Protein AF-A0A4C1W9Q9-F1 (afdb_monomer)

Solvent-accessible surface area (backbone atoms only — not comparable to full-atom values): 17947 Å² total; per-residue (Å²): 137,88,85,83,79,84,80,84,80,82,73,93,53,106,57,90,82,88,82,90,76,88,86,82,88,80,91,72,97,48,93,48,70,65,51,49,50,53,54,51,53,52,50,31,55,76,71,69,49,58,69,91,80,59,84,85,84,86,78,86,58,64,85,76,62,70,75,68,80,87,69,74,69,86,49,66,63,63,47,52,51,55,53,49,50,50,56,48,66,59,28,38,64,45,44,32,51,49,42,49,49,47,57,54,49,51,57,52,49,56,49,51,57,52,63,70,38,93,86,56,48,71,70,62,48,46,51,51,51,51,50,52,51,52,47,42,57,50,36,70,75,48,39,64,60,53,26,49,53,54,31,42,58,51,19,64,74,71,73,33,66,83,54,73,80,82,77,85,81,80,78,80,81,78,92,54,91,88,57,77,82,85,75,74,85,84,70,52,63,68,56,48,44,45,56,72,45,51,49,48,53,46,50,51,51,44,51,52,50,50,63,74,42,45,62,57,52,51,50,42,69,61,52,32,63,72,47,39,41,67,56,50,65,69,54,52,67,72,59,46,43,47,49,27,44,53,41,20,61,72,46,39,56,95,94,48,60,83,48,59,21,72,56,51,36,54,52,50,59,51,47,54,75,71,54,57,89,85,54,61,42,46,71,45,50,55,56,52,60,74,72,110

Organism: Eumeta variegata (NCBI:txid151549)

Nearest PDB structures (foldseek):
  5uak-assembly1_A  TM=2.368E-01  e=9.144E+00  Homo sapiens

Sequence (292 aa):
MDFNASSSFENENEGVSIAEHFLDFLDVKSTTGKNQTDVLLQELDELGLQIKDCRGQGYDNGSNMKVELVEVTEDPKANNEAQSVKNEISSYEFLLALCIWYDVLFAVNSVSKNLQAQKMHLGVASQLLQGLVQFFQKFKDEGFVAATLTARELGETLGVEPKFKEARQRKKRRMFEYEGEDEPMQESAEQTFKVEYFYVIADTAAQSLKRRFEQIASYDTMFGFLYHVKELKEIKEDKLFQKCTDLESFLSFEEEKDVCGRELFSELKVLREILPAEVVTAAGILRFMNRI

Foldseek 3Di:
DDDDDDPDPDPPDPDDDDDDDDDDDFDQPDPPPVSVVVSVVVVCVVVVHDVVPDDDDDDPCVVVPPPPPPDDDPPPVVVVVVVVVVPVCLALLVLLLVLLVCLLCVLVVVLVVQCPDPPDDLLVNVVSLVVSLVVLVVCLVCVSVVSLVVSCVVCVVVVRDNDDDDDDDDFDDDPDPPDDGPDPDDDDSSNVCSPVPVCVVSVVSSVVSCVVCVVSVVCCQQCVCLWQLVCLLVPDLVVLLVSLVVNQVVQDDDPDTPDDSVVVSVVSVVLSVPDDPPQRGSVSSVVVVVVD

InterPro domains:
  IPR025398 ZMYM1-like, RNase-like domain [PF14291] (14-68)

pLDDT: mean 81.82, std 14.16, range [30.42, 95.75]

Mean predicted aligned error: 16.36 Å

Secondary structure (DSSP, 8-state):
-------------SS---------PPP-S--SHHHHHHHHHHHHHHTT--GGG-------GGGG-----SS--S-HHHHHHHHHHHHHHTSHHHHHHHHHHHHHHHHHHHHHHHHT-TT--HHHHHHHHHHHHHHHHHIIIIIHHHHHHHHHHHHHHHT----PPPPPP-PPPPSSTTSPP-------HHHHHIIIIIIHHHHHHHHHHHHHHHHHHHHHHHHHHHH-HHHHHHS-HHHHHHHHHHHHHHTEETTEES--HHHHHHHHHHHHHHS-TT--SHHHHHHHHTT-

Structure (mmCIF, N/CA/C/O backbone):
data_AF-A0A4C1W9Q9-F1
#
_entry.id   AF-A0A4C1W9Q9-F1
#
loop_
_atom_site.group_PDB
_atom_site.id
_atom_site.type_symbol
_atom_site.label_atom_id
_atom_site.label_alt_id
_atom_site.label_comp_id
_atom_site.label_asym_id
_atom_site.label_entity_id
_atom_site.label_seq_id
_atom_site.pdbx_PDB_ins_code
_atom_site.Cartn_x
_atom_site.Cartn_y
_atom_site.Cartn_z
_atom_site.occupancy
_atom_site.B_iso_or_equiv
_atom_site.auth_seq_id
_atom_site.auth_comp_id
_atom_site.auth_asym_id
_atom_site.auth_atom_id
_atom_site.pdbx_PDB_model_num
ATOM 1 N N . MET A 1 1 ? -22.331 -23.354 -33.529 1.00 36.41 1 MET A N 1
ATOM 2 C CA . MET A 1 1 ? -21.938 -23.358 -32.108 1.00 36.41 1 MET A CA 1
ATOM 3 C C . MET A 1 1 ? -22.358 -22.015 -31.572 1.00 36.41 1 MET A C 1
ATOM 5 O O . MET A 1 1 ? -21.730 -21.016 -31.894 1.00 36.41 1 MET A O 1
ATOM 9 N N . ASP A 1 2 ? -23.497 -22.011 -30.894 1.00 30.42 2 ASP A N 1
ATOM 10 C CA . ASP A 1 2 ? -24.116 -20.823 -30.328 1.00 30.42 2 ASP A CA 1
ATOM 11 C C . ASP A 1 2 ? -23.300 -20.330 -29.132 1.00 30.42 2 ASP A C 1
ATOM 13 O O . ASP A 1 2 ? -22.997 -21.106 -28.227 1.00 30.42 2 ASP A O 1
ATOM 17 N N . PHE A 1 3 ? -22.977 -19.040 -29.114 1.00 30.78 3 PHE A N 1
ATOM 18 C CA . PHE A 1 3 ? -22.596 -18.332 -27.896 1.00 30.78 3 PHE A CA 1
ATOM 19 C C . PHE A 1 3 ? -23.647 -17.257 -27.638 1.00 30.78 3 PHE A C 1
ATOM 21 O O . PHE A 1 3 ? -23.479 -16.085 -27.955 1.00 30.78 3 PHE A O 1
ATOM 28 N N . ASN A 1 4 ? -24.773 -17.707 -27.088 1.00 33.66 4 ASN A N 1
ATOM 29 C CA . ASN A 1 4 ? -25.748 -16.846 -26.441 1.00 33.66 4 ASN A CA 1
ATOM 30 C C . ASN A 1 4 ? -25.273 -16.620 -25.001 1.00 33.66 4 ASN A C 1
ATOM 32 O O . ASN A 1 4 ? -25.281 -17.545 -24.190 1.00 33.66 4 ASN A O 1
ATOM 36 N N . ALA A 1 5 ? -24.861 -15.396 -24.685 1.00 34.44 5 ALA A N 1
ATOM 37 C CA . ALA A 1 5 ? -24.706 -14.922 -23.315 1.00 34.44 5 ALA A CA 1
ATOM 38 C C . ALA A 1 5 ? -25.540 -13.648 -23.156 1.00 34.44 5 ALA A C 1
ATOM 40 O O . ALA A 1 5 ? -25.030 -12.537 -23.065 1.00 34.44 5 ALA A O 1
ATOM 41 N N . SER A 1 6 ? -26.857 -13.825 -23.162 1.00 40.44 6 SER A N 1
ATOM 42 C CA . SER A 1 6 ? -27.811 -12.828 -22.693 1.00 40.44 6 SER A CA 1
ATOM 43 C C . SER A 1 6 ? -27.754 -12.776 -21.164 1.00 40.44 6 SER A C 1
ATOM 45 O O . SER A 1 6 ? -28.310 -13.649 -20.497 1.00 40.44 6 SER A O 1
ATOM 47 N N . SER A 1 7 ? -27.085 -11.769 -20.596 1.00 34.81 7 SER A N 1
ATOM 48 C CA . SER A 1 7 ? -27.324 -11.356 -19.209 1.00 34.81 7 SER A CA 1
ATOM 49 C C . SER A 1 7 ? -28.270 -10.159 -19.217 1.00 34.81 7 SER A C 1
ATOM 51 O O . SER A 1 7 ? -27.851 -9.007 -19.317 1.00 34.81 7 SER A O 1
ATOM 53 N N . SER A 1 8 ? -29.563 -10.451 -19.157 1.00 40.12 8 SER A N 1
ATOM 54 C CA . SER A 1 8 ? -30.634 -9.482 -18.958 1.00 40.12 8 SER A CA 1
ATOM 55 C C . SER A 1 8 ? -30.570 -8.916 -17.536 1.00 40.12 8 SER A C 1
ATOM 57 O O . SER A 1 8 ? -30.939 -9.590 -16.575 1.00 40.12 8 SER A O 1
ATOM 59 N N . PHE A 1 9 ? -30.109 -7.672 -17.406 1.00 36.28 9 PHE A N 1
ATOM 60 C CA . PHE A 1 9 ? -30.501 -6.794 -16.306 1.00 36.28 9 PHE A CA 1
ATOM 61 C C . PHE A 1 9 ? -31.636 -5.910 -16.820 1.00 36.28 9 PHE A C 1
ATOM 63 O O . PHE A 1 9 ? -31.407 -4.835 -17.370 1.00 36.28 9 PHE A O 1
ATOM 70 N N . GLU A 1 10 ? -32.868 -6.390 -16.678 1.00 41.84 10 GLU A N 1
ATOM 71 C CA . GLU A 1 10 ? -34.052 -5.552 -16.846 1.00 41.84 10 GLU A CA 1
ATOM 72 C C . GLU A 1 10 ? -34.236 -4.742 -15.560 1.00 41.84 10 GLU A C 1
ATOM 74 O O . GLU A 1 10 ? -34.726 -5.234 -14.546 1.00 41.84 10 GLU A O 1
ATOM 79 N N . ASN A 1 11 ? -33.783 -3.490 -15.594 1.00 39.84 11 ASN A N 1
ATOM 80 C CA . ASN A 1 11 ? -34.349 -2.451 -14.748 1.00 39.84 11 ASN A CA 1
ATOM 81 C C . ASN A 1 11 ? -35.557 -1.898 -15.505 1.00 39.84 11 ASN A C 1
ATOM 83 O O . ASN A 1 11 ? -35.395 -1.097 -16.425 1.00 39.84 11 ASN A O 1
ATOM 87 N N . GLU A 1 12 ? -36.758 -2.328 -15.123 1.00 50.88 12 GLU A N 1
ATOM 88 C CA . GLU A 1 12 ? -37.993 -1.642 -15.497 1.00 50.88 12 GLU A CA 1
ATOM 89 C C . GLU A 1 12 ? -38.022 -0.272 -14.808 1.00 50.88 12 GLU A C 1
ATOM 91 O O . GLU A 1 12 ? -38.499 -0.093 -13.690 1.00 50.88 12 GLU A O 1
ATOM 96 N N . ASN A 1 13 ? -37.453 0.707 -15.496 1.00 46.84 13 ASN A N 1
ATOM 97 C CA . ASN A 1 13 ? -37.760 2.117 -15.345 1.00 46.84 13 ASN A CA 1
ATOM 98 C C . ASN A 1 13 ? -38.195 2.565 -16.746 1.00 46.84 13 ASN A C 1
ATOM 100 O O . ASN A 1 13 ? -37.517 2.223 -17.714 1.00 46.84 13 ASN A O 1
ATOM 104 N N . GLU A 1 14 ? -39.286 3.323 -16.883 1.00 62.12 14 GLU A N 1
ATOM 105 C CA . GLU A 1 14 ? -39.623 4.063 -18.116 1.00 62.12 14 GLU A CA 1
ATOM 106 C C . GLU A 1 14 ? -38.569 5.162 -18.359 1.00 62.12 14 GLU A C 1
ATOM 108 O O . GLU A 1 14 ? -38.804 6.362 -18.235 1.00 62.12 14 GLU A O 1
ATOM 113 N N . GLY A 1 15 ? -37.343 4.733 -18.620 1.00 56.69 15 GLY A N 1
ATOM 114 C CA . GLY A 1 15 ? -36.135 5.526 -18.612 1.00 56.69 15 GLY A CA 1
ATOM 115 C C . GLY A 1 15 ? -35.258 5.075 -19.762 1.00 56.69 15 GLY A C 1
ATOM 116 O O . GLY A 1 15 ? -35.136 3.888 -20.050 1.00 56.69 15 GLY A O 1
ATOM 117 N N . VAL A 1 16 ? -34.691 6.057 -20.452 1.00 70.69 16 VAL A N 1
ATOM 118 C CA . VAL A 1 16 ? -33.815 5.875 -21.608 1.00 70.69 16 VAL A CA 1
ATOM 119 C C . VAL A 1 16 ? -32.785 4.775 -21.330 1.00 70.69 16 VAL A C 1
ATOM 121 O O . VAL A 1 16 ? -31.975 4.896 -20.411 1.00 70.69 16 VAL A O 1
ATOM 124 N N . SER A 1 17 ? -32.819 3.712 -22.134 1.00 78.38 17 SER A N 1
ATOM 125 C CA . SER A 1 17 ? -31.795 2.670 -22.126 1.00 78.38 17 SER A CA 1
ATOM 126 C C . SER A 1 17 ? -30.642 3.104 -23.025 1.00 78.38 17 SER A C 1
ATOM 128 O O . SER A 1 17 ? -30.855 3.444 -24.190 1.00 78.38 17 SER A O 1
ATOM 130 N N . ILE A 1 18 ? -29.429 3.142 -22.472 1.00 82.81 18 ILE A N 1
ATOM 131 C CA . ILE A 1 18 ? -28.204 3.420 -23.225 1.00 82.81 18 ILE A CA 1
ATOM 132 C C . ILE A 1 18 ? -27.573 2.075 -23.574 1.00 82.81 18 ILE A C 1
ATOM 134 O O . ILE A 1 18 ? -27.272 1.285 -22.681 1.00 82.81 18 ILE A O 1
ATOM 138 N N . ALA A 1 19 ? -27.362 1.837 -24.865 1.00 81.94 19 ALA A N 1
ATOM 139 C CA . ALA A 1 19 ? -26.697 0.650 -25.381 1.00 81.94 19 ALA A CA 1
ATOM 140 C C . ALA A 1 19 ? -25.543 1.057 -26.304 1.00 81.94 19 ALA A C 1
ATOM 142 O O . ALA A 1 19 ? -25.653 2.023 -27.060 1.00 81.94 19 ALA A O 1
ATOM 143 N N . GLU A 1 20 ? -24.440 0.315 -26.234 1.00 85.81 20 GLU A N 1
ATOM 144 C CA . GLU A 1 20 ? -23.301 0.471 -27.136 1.00 85.81 20 GLU A CA 1
ATOM 145 C C . GLU A 1 20 ? -23.344 -0.631 -28.192 1.00 85.81 20 GLU A C 1
ATOM 147 O O . GLU A 1 20 ? -23.426 -1.820 -27.873 1.00 85.81 20 GLU A O 1
ATOM 152 N N . HIS A 1 21 ? -23.285 -0.228 -29.458 1.00 83.06 21 HIS A N 1
ATOM 153 C CA . HIS A 1 21 ? -23.284 -1.138 -30.593 1.00 83.06 21 HIS A CA 1
ATOM 154 C C . HIS A 1 21 ? -22.081 -0.840 -31.479 1.00 83.06 21 HIS A C 1
ATOM 156 O O . HIS A 1 21 ? -21.866 0.297 -31.898 1.00 83.06 21 HIS A O 1
ATOM 162 N N . PHE A 1 22 ? -21.305 -1.879 -31.773 1.00 86.19 22 PHE A N 1
ATOM 163 C CA . PHE A 1 22 ? -20.349 -1.838 -32.869 1.00 86.19 22 PHE A CA 1
ATOM 164 C C . PHE A 1 22 ? -21.125 -1.932 -34.188 1.00 86.19 22 PHE A C 1
ATOM 166 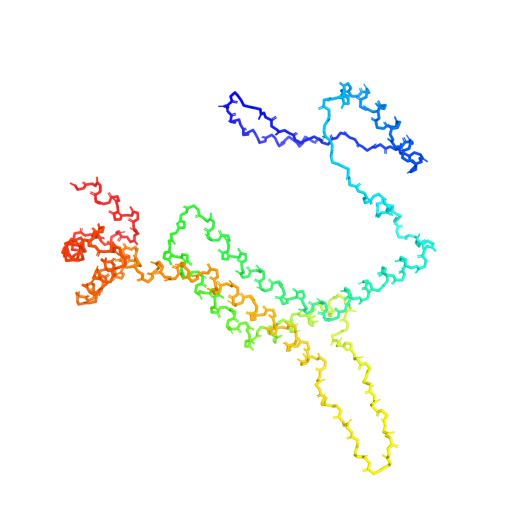O O . PHE A 1 22 ? -21.967 -2.819 -34.319 1.00 86.19 22 PHE A O 1
ATOM 173 N N . LEU A 1 23 ? -20.872 -1.008 -35.122 1.00 85.56 23 LEU A N 1
ATOM 174 C CA . LEU A 1 23 ? -21.561 -0.969 -36.415 1.00 85.56 23 LEU A CA 1
ATOM 175 C C . LEU A 1 23 ? -20.824 -1.833 -37.443 1.00 85.56 23 LEU A C 1
ATOM 177 O O . LEU A 1 23 ? -21.274 -2.940 -37.716 1.00 85.56 23 LEU A O 1
ATOM 181 N N . ASP A 1 24 ? -19.684 -1.365 -37.963 1.00 79.94 24 ASP A N 1
ATOM 182 C CA . ASP A 1 24 ? -18.876 -2.129 -38.919 1.00 79.94 24 ASP A CA 1
ATOM 183 C C . ASP A 1 24 ? -17.448 -1.563 -39.082 1.00 79.94 24 ASP A C 1
ATOM 185 O O . ASP A 1 24 ? -17.113 -0.491 -38.562 1.00 79.94 24 ASP A O 1
ATOM 189 N N . PHE A 1 25 ? -16.609 -2.277 -39.837 1.00 84.50 25 PHE A N 1
ATOM 190 C CA . PHE A 1 25 ? -15.355 -1.794 -40.408 1.00 84.50 25 PHE A CA 1
ATOM 191 C C . PHE A 1 25 ? -15.566 -1.308 -41.844 1.00 84.50 25 PHE A C 1
ATOM 193 O O . PHE A 1 25 ? -15.877 -2.087 -42.739 1.00 84.50 25 PHE A O 1
ATOM 200 N N . LEU A 1 26 ? -15.301 -0.023 -42.082 1.00 83.25 26 LEU A N 1
ATOM 201 C CA . LEU A 1 26 ? -15.418 0.575 -43.411 1.00 83.25 26 LEU A CA 1
ATOM 202 C C . LEU A 1 26 ? -14.068 0.592 -44.122 1.00 83.25 26 LEU A C 1
ATOM 204 O O . LEU A 1 26 ? -13.084 1.122 -43.599 1.00 83.25 26 LEU A O 1
ATOM 208 N N . ASP A 1 27 ? -14.030 0.042 -45.335 1.00 80.75 27 ASP A N 1
ATOM 209 C CA . ASP A 1 27 ? -12.859 0.140 -46.202 1.00 80.75 27 ASP A CA 1
ATOM 210 C C . ASP A 1 27 ? -12.792 1.534 -46.843 1.00 80.75 27 ASP A C 1
ATOM 212 O O . ASP A 1 27 ? -13.668 1.942 -47.612 1.00 80.75 27 ASP A O 1
ATOM 216 N N . VAL A 1 28 ? -11.738 2.286 -46.523 1.00 80.94 28 VAL A N 1
ATOM 217 C CA . VAL A 1 28 ? -11.557 3.667 -46.977 1.00 80.94 28 VAL A CA 1
ATOM 218 C C . VAL A 1 28 ? -10.377 3.739 -47.941 1.00 80.94 28 VAL A C 1
ATOM 220 O O . VAL A 1 28 ? -9.220 3.555 -47.570 1.00 80.94 28 VAL A O 1
ATOM 223 N N . LYS A 1 29 ? -10.663 4.093 -49.197 1.00 78.12 29 LYS A N 1
ATOM 224 C CA . LYS A 1 29 ? -9.664 4.134 -50.281 1.00 78.12 29 LYS A CA 1
ATOM 225 C C . LYS A 1 29 ? -8.711 5.333 -50.206 1.00 78.12 29 LYS A C 1
ATOM 227 O O . LYS A 1 29 ? -7.669 5.329 -50.859 1.00 78.12 29 LYS A O 1
ATOM 232 N N . SER A 1 30 ? -9.063 6.385 -49.463 1.00 79.88 30 SER A N 1
ATOM 233 C CA . SER A 1 30 ? -8.256 7.598 -49.307 1.00 79.88 30 SER A CA 1
ATOM 234 C C . SER A 1 30 ? -8.413 8.210 -47.915 1.00 79.88 30 SER A C 1
ATOM 236 O O . SER A 1 30 ? -9.516 8.418 -47.428 1.00 79.88 30 SER A O 1
ATOM 238 N N . THR A 1 31 ? -7.307 8.618 -47.294 1.00 77.81 31 THR A N 1
ATOM 239 C CA . THR A 1 31 ? -7.307 9.272 -45.972 1.00 77.81 31 THR A CA 1
ATOM 240 C C . THR A 1 31 ? -7.656 10.762 -46.015 1.00 77.81 31 THR A C 1
ATOM 242 O O . THR A 1 31 ? -7.515 11.469 -45.019 1.00 77.81 31 THR A O 1
ATOM 245 N N . THR A 1 32 ? -8.090 11.283 -47.166 1.00 82.44 32 THR A N 1
ATOM 246 C CA . THR A 1 32 ? -8.541 12.675 -47.248 1.00 82.44 32 THR A CA 1
ATOM 247 C C . THR A 1 32 ? -9.827 12.854 -46.446 1.00 82.44 32 THR A C 1
ATOM 249 O O . THR A 1 32 ? -10.738 12.032 -46.534 1.00 82.44 32 THR A O 1
ATOM 252 N N . GLY A 1 33 ? -9.940 13.964 -45.708 1.00 79.38 33 GLY A N 1
ATOM 253 C CA . GLY A 1 33 ? -11.136 14.238 -44.898 1.00 79.38 33 GLY A CA 1
ATOM 254 C C . GLY A 1 33 ? -12.431 14.227 -45.717 1.00 79.38 33 GLY A C 1
ATOM 255 O O . GLY A 1 33 ? -13.470 13.796 -45.229 1.00 79.38 33 GLY A O 1
ATOM 256 N N . LYS A 1 34 ? -12.355 14.609 -47.000 1.00 83.56 34 LYS A N 1
ATOM 257 C CA . LYS A 1 34 ? -13.478 14.501 -47.936 1.00 83.56 34 LYS A CA 1
ATOM 258 C C . LYS A 1 34 ? -13.904 13.045 -48.159 1.00 83.56 34 LYS A C 1
ATOM 260 O O . LYS A 1 34 ? -15.074 12.741 -47.989 1.00 83.56 34 LYS A O 1
ATOM 265 N N . ASN A 1 35 ? -12.969 12.147 -48.485 1.00 85.88 35 ASN A N 1
ATOM 266 C CA . ASN A 1 35 ? -13.305 10.744 -48.733 1.00 85.88 35 ASN A CA 1
ATOM 267 C C . ASN A 1 35 ? -13.849 10.049 -47.479 1.00 85.88 35 ASN A C 1
ATOM 269 O O . ASN A 1 35 ? -14.820 9.312 -47.584 1.00 85.88 35 ASN A O 1
ATOM 273 N N . GLN A 1 36 ? -13.279 10.332 -46.306 1.00 86.56 36 GLN A N 1
ATOM 274 C CA . GLN A 1 36 ? -13.793 9.806 -45.037 1.00 86.56 36 GLN A CA 1
ATOM 275 C C . GLN A 1 36 ? -15.216 10.292 -44.744 1.00 86.56 36 GLN A C 1
ATOM 277 O O . GLN A 1 36 ? -16.053 9.507 -44.312 1.00 86.56 36 GLN A O 1
ATOM 282 N N . THR A 1 37 ? -15.498 11.571 -45.012 1.00 87.19 37 THR A N 1
ATOM 283 C CA . THR A 1 37 ? -16.844 12.135 -44.837 1.00 87.19 37 THR A CA 1
ATOM 284 C C . THR A 1 37 ? -17.839 11.469 -45.784 1.00 87.19 37 THR A C 1
ATOM 286 O O . THR A 1 37 ? -18.913 11.071 -45.347 1.00 87.19 37 THR A O 1
ATOM 289 N N . ASP A 1 38 ? -17.472 11.309 -47.057 1.00 89.62 38 ASP A N 1
ATOM 290 C CA . ASP A 1 38 ? -18.346 10.710 -48.070 1.00 89.62 38 ASP A CA 1
ATOM 291 C C . ASP A 1 38 ? -18.672 9.239 -47.735 1.00 89.62 38 ASP A C 1
ATOM 293 O O . ASP A 1 38 ? -19.833 8.842 -47.804 1.00 89.62 38 ASP A O 1
ATOM 297 N N . VAL A 1 39 ? -17.675 8.450 -47.308 1.00 90.50 39 VAL A N 1
ATOM 298 C CA . VAL A 1 39 ? -17.864 7.039 -46.911 1.00 90.50 39 VAL A CA 1
ATOM 299 C C . VAL A 1 39 ? -18.730 6.921 -45.653 1.00 90.50 39 VAL A C 1
ATOM 301 O O . VAL A 1 39 ? -19.635 6.096 -45.614 1.00 90.50 39 VAL A O 1
ATOM 304 N N . LEU A 1 40 ? -18.502 7.770 -44.643 1.00 88.75 40 LEU A N 1
ATOM 305 C CA . LEU A 1 40 ? -19.304 7.762 -43.418 1.00 88.75 40 LEU A CA 1
ATOM 306 C C . LEU A 1 40 ? -20.770 8.120 -43.688 1.00 88.75 40 LEU A C 1
ATOM 308 O O . LEU A 1 40 ? -21.664 7.480 -43.144 1.00 88.75 40 LEU A O 1
ATOM 312 N N . LEU A 1 41 ? -21.023 9.153 -44.498 1.00 90.50 41 LEU A N 1
ATOM 313 C CA . LEU A 1 41 ? -22.388 9.567 -44.828 1.00 90.50 41 LEU A CA 1
ATOM 314 C C . LEU A 1 41 ? -23.129 8.479 -45.606 1.00 90.50 41 LEU A C 1
ATOM 316 O O . LEU A 1 41 ? -24.291 8.222 -45.307 1.00 90.50 41 LEU A O 1
ATOM 320 N N . GLN A 1 42 ? -22.449 7.821 -46.548 1.00 90.88 42 GLN A N 1
ATOM 321 C CA . GLN A 1 42 ? -23.029 6.705 -47.286 1.00 90.88 42 GLN A CA 1
ATOM 322 C C . GLN A 1 42 ? -23.422 5.555 -46.346 1.00 90.88 42 GLN A C 1
ATOM 324 O O . GLN A 1 42 ? -24.549 5.079 -46.423 1.00 90.88 42 GLN A O 1
ATOM 329 N N . GLU A 1 43 ? -22.539 5.153 -45.427 1.00 90.25 43 GLU A N 1
ATOM 330 C CA . GLU A 1 43 ? -22.833 4.059 -44.494 1.00 90.25 43 GLU A CA 1
ATOM 331 C C . GLU A 1 43 ? -23.987 4.401 -43.540 1.00 90.25 43 GLU A C 1
ATOM 333 O O . GLU A 1 43 ? -24.871 3.585 -43.289 1.00 90.25 43 GLU A O 1
ATOM 338 N N . LEU A 1 44 ? -24.013 5.629 -43.013 1.00 90.69 44 LEU A N 1
ATOM 339 C CA . LEU A 1 44 ? -25.106 6.074 -42.148 1.00 90.69 44 LEU A CA 1
ATOM 340 C C . LEU A 1 44 ? -26.451 6.049 -42.884 1.00 90.69 44 LEU A C 1
ATOM 342 O O . LEU A 1 44 ? -27.447 5.626 -42.297 1.00 90.69 44 LEU A O 1
ATOM 346 N N . ASP A 1 45 ? -26.476 6.442 -44.160 1.00 91.00 45 ASP A N 1
ATOM 347 C CA . ASP A 1 45 ? -27.673 6.344 -44.998 1.00 91.00 45 ASP A CA 1
ATOM 348 C C . ASP A 1 45 ? -28.080 4.877 -45.243 1.00 91.00 45 ASP A C 1
ATOM 350 O O . ASP A 1 45 ? -29.268 4.556 -45.155 1.00 91.00 45 ASP A O 1
ATOM 354 N N . GLU A 1 46 ? -27.122 3.974 -45.486 1.00 91.62 46 GLU A N 1
ATOM 355 C CA . GLU A 1 46 ? -27.369 2.530 -45.652 1.00 91.62 46 GLU A CA 1
ATOM 356 C C . GLU A 1 46 ? -27.937 1.885 -44.374 1.00 91.62 46 GLU A C 1
ATOM 358 O O . GLU A 1 46 ? -28.857 1.064 -44.445 1.00 91.62 46 GLU A O 1
ATOM 363 N N . LEU A 1 47 ? -27.477 2.323 -43.199 1.00 88.81 47 LEU A N 1
ATOM 364 C CA . LEU A 1 47 ? -27.986 1.901 -41.890 1.00 88.81 47 LEU A CA 1
ATOM 365 C C . LEU A 1 47 ? -29.281 2.627 -41.470 1.00 88.81 47 LEU A C 1
ATOM 367 O O . LEU A 1 47 ? -29.854 2.317 -40.422 1.00 88.81 47 LEU A O 1
ATOM 371 N N . GLY A 1 48 ? -29.759 3.592 -42.262 1.00 91.06 48 GLY A N 1
ATOM 372 C CA . GLY A 1 48 ? -30.953 4.388 -41.960 1.00 91.06 48 GLY A CA 1
ATOM 373 C C . GLY A 1 48 ? -30.785 5.356 -40.780 1.00 91.06 48 GLY A C 1
ATOM 374 O O . GLY A 1 48 ? -31.778 5.773 -40.174 1.00 91.06 48 GLY A O 1
ATOM 375 N N . LEU A 1 49 ? -29.548 5.718 -40.436 1.00 88.56 49 LEU A N 1
ATOM 376 C CA . LEU A 1 49 ? -29.196 6.616 -39.339 1.00 88.56 49 LEU A CA 1
ATOM 377 C C . LEU A 1 49 ? -29.081 8.060 -39.837 1.00 88.56 49 LEU A C 1
ATOM 379 O O . LEU A 1 49 ? -28.171 8.430 -40.573 1.00 88.56 49 LEU A O 1
ATOM 383 N N . GLN A 1 50 ? -29.992 8.926 -39.393 1.00 88.75 50 GLN A N 1
ATOM 384 C CA . GLN A 1 50 ? -29.979 10.327 -39.809 1.00 88.75 50 GLN A CA 1
ATOM 385 C C . GLN A 1 50 ? -28.883 11.102 -39.067 1.00 88.75 50 GLN A C 1
ATOM 387 O O . GLN A 1 50 ? -28.958 11.287 -37.854 1.00 88.75 50 GLN A O 1
ATOM 392 N N . ILE A 1 51 ? -27.914 11.654 -39.805 1.00 86.25 51 ILE A N 1
ATOM 393 C CA . ILE A 1 51 ? -26.761 12.385 -39.241 1.00 86.25 51 ILE A CA 1
ATOM 394 C C . ILE A 1 51 ? -27.145 13.503 -38.253 1.00 86.25 51 ILE A C 1
ATOM 396 O O . ILE A 1 51 ? -26.424 13.767 -37.294 1.00 86.25 51 ILE A O 1
ATOM 400 N N . LYS A 1 52 ? -28.305 14.148 -38.445 1.00 90.25 52 LYS A N 1
ATOM 401 C CA . LYS A 1 52 ? -28.825 15.197 -37.547 1.00 90.25 52 LYS A CA 1
ATOM 402 C C . LYS A 1 52 ? -29.092 14.698 -36.118 1.00 90.25 52 LYS A C 1
ATOM 404 O O . LYS A 1 52 ? -29.023 15.493 -35.175 1.00 90.25 52 LYS A O 1
ATOM 409 N N . ASP A 1 53 ? -29.359 13.403 -35.972 1.00 88.81 53 ASP A N 1
ATOM 410 C CA . ASP A 1 53 ? -29.673 12.730 -34.713 1.00 88.81 53 ASP A CA 1
ATOM 411 C C . ASP A 1 53 ? -28.416 12.076 -34.107 1.00 88.81 53 ASP A C 1
ATOM 413 O O . ASP A 1 53 ? -28.408 11.698 -32.937 1.00 88.81 53 ASP A O 1
ATOM 417 N N . CYS A 1 54 ? -27.309 12.025 -34.857 1.00 85.38 54 CYS A N 1
ATOM 418 C CA . CYS A 1 54 ? -26.016 11.554 -34.380 1.00 85.38 54 CYS A CA 1
ATOM 419 C C . CYS A 1 54 ? -25.268 12.653 -33.607 1.00 85.38 54 CYS A C 1
ATOM 421 O O . CYS A 1 54 ? -25.268 13.838 -33.963 1.00 85.38 54 CYS A O 1
ATOM 423 N N . ARG A 1 55 ? -24.571 12.262 -32.540 1.00 84.00 55 ARG A N 1
ATOM 424 C CA . ARG A 1 55 ? -23.576 13.087 -31.844 1.00 84.00 55 ARG A CA 1
ATOM 425 C C . ARG A 1 55 ? -22.318 12.244 -31.715 1.00 84.00 55 ARG A C 1
ATOM 427 O O . ARG A 1 55 ? -22.389 11.131 -31.213 1.00 84.00 55 ARG A O 1
ATOM 434 N N . GLY A 1 56 ? -21.198 12.751 -32.217 1.00 74.50 56 GLY A N 1
ATOM 435 C CA . GLY A 1 56 ? -19.960 11.984 -32.317 1.00 74.50 56 GLY A CA 1
ATOM 436 C C . GLY A 1 56 ? -18.790 12.681 -31.638 1.00 74.50 56 GLY A C 1
ATOM 437 O O . GLY A 1 56 ? -18.699 13.909 -31.641 1.00 74.50 56 GLY A O 1
ATOM 438 N N . GLN A 1 57 ? -17.887 11.876 -31.087 1.00 72.50 57 GLN A N 1
ATOM 439 C CA . GLN A 1 57 ? -16.514 12.266 -30.786 1.00 72.50 57 GLN A CA 1
ATOM 440 C C . GLN A 1 57 ? -15.613 11.605 -31.833 1.00 72.50 57 GLN A C 1
ATOM 442 O O . GLN A 1 57 ? -15.745 10.412 -32.094 1.00 72.50 57 GLN A O 1
ATOM 447 N N . GLY A 1 58 ? -14.738 12.386 -32.465 1.00 71.69 58 GLY A N 1
ATOM 448 C CA . GLY A 1 58 ? -13.736 11.871 -33.396 1.00 71.69 58 GLY A CA 1
ATOM 449 C C . GLY A 1 58 ? -12.400 11.696 -32.685 1.00 71.69 58 GLY A C 1
ATOM 450 O O . GLY A 1 58 ? -11.945 12.621 -32.015 1.00 71.69 58 GLY A O 1
ATOM 451 N N . TYR A 1 59 ? -11.774 10.532 -32.846 1.00 71.06 59 TYR A N 1
ATOM 452 C CA . TYR A 1 59 ? -10.413 10.276 -32.375 1.00 71.06 59 TYR A CA 1
ATOM 453 C C . TYR A 1 59 ? -9.438 10.426 -33.551 1.00 71.06 59 TYR A C 1
ATOM 455 O O . TYR A 1 59 ? -9.610 9.788 -34.588 1.00 71.06 59 TYR A O 1
ATOM 463 N N . ASP A 1 60 ? -8.404 11.253 -33.405 1.00 65.25 60 ASP A N 1
ATOM 464 C CA . ASP A 1 60 ? -7.449 11.625 -34.462 1.00 65.25 60 ASP A CA 1
ATOM 465 C C . ASP A 1 60 ? -6.221 10.696 -34.560 1.00 65.25 60 ASP A C 1
ATOM 467 O O . ASP A 1 60 ? -5.214 11.021 -35.185 1.00 65.25 60 ASP A O 1
ATOM 471 N N . ASN A 1 61 ? -6.329 9.471 -34.041 1.00 61.97 61 ASN A N 1
ATOM 472 C CA . ASN A 1 61 ? -5.239 8.489 -34.031 1.00 61.97 61 ASN A CA 1
ATOM 473 C C . ASN A 1 61 ? -5.091 7.679 -35.335 1.00 61.97 61 ASN A C 1
ATOM 475 O O . ASN A 1 61 ? -4.337 6.706 -35.371 1.00 61.97 61 ASN A O 1
ATOM 479 N N . GLY A 1 62 ? -5.771 8.065 -36.421 1.00 57.84 62 GLY A N 1
ATOM 480 C CA . GLY A 1 62 ? -5.720 7.354 -37.706 1.00 57.84 62 GLY A CA 1
ATOM 481 C C . GLY A 1 62 ? -4.299 7.197 -38.268 1.00 57.84 62 GLY A C 1
ATOM 482 O O . GLY A 1 62 ? -3.968 6.147 -38.815 1.00 57.84 62 GLY A O 1
ATOM 483 N N . SER A 1 63 ? -3.426 8.189 -38.052 1.00 56.91 63 SER A N 1
ATOM 484 C CA . SER A 1 63 ? -2.009 8.137 -38.449 1.00 56.91 63 SER A CA 1
ATOM 485 C C . SER A 1 63 ? -1.223 7.019 -37.749 1.00 56.91 63 SER A C 1
ATOM 487 O O . SER A 1 63 ? -0.292 6.480 -38.339 1.00 56.91 63 SER A O 1
ATOM 489 N N . ASN A 1 64 ? -1.629 6.635 -36.532 1.00 53.28 64 ASN A N 1
ATOM 490 C CA . ASN A 1 64 ? -1.009 5.568 -35.736 1.00 53.28 64 ASN A CA 1
ATOM 491 C C . ASN A 1 64 ? -1.686 4.195 -35.935 1.00 53.28 64 ASN A C 1
ATOM 493 O O . ASN A 1 64 ? -1.172 3.188 -35.461 1.00 53.28 64 ASN A O 1
ATOM 497 N N . MET A 1 65 ? -2.830 4.145 -36.629 1.00 50.66 65 MET A N 1
ATOM 498 C CA . MET A 1 65 ? -3.617 2.930 -36.904 1.00 50.66 65 MET A CA 1
ATOM 499 C C . MET A 1 65 ? -3.280 2.273 -38.252 1.00 50.66 65 MET A C 1
ATOM 501 O O . MET A 1 65 ? -3.873 1.249 -38.592 1.00 50.66 65 MET A O 1
ATOM 505 N N . LYS A 1 66 ? -2.312 2.807 -39.015 1.00 51.06 66 LYS A N 1
ATOM 506 C CA . LYS A 1 66 ? -1.638 2.041 -40.076 1.00 51.06 66 LYS A CA 1
ATOM 507 C C . LYS A 1 66 ? -0.834 0.920 -39.416 1.00 51.06 66 LYS A C 1
ATOM 509 O O . LYS A 1 66 ? 0.370 1.026 -39.211 1.00 51.06 66 LYS A O 1
ATOM 514 N N . VAL A 1 67 ? -1.523 -0.155 -39.053 1.00 45.97 67 VAL A N 1
ATOM 515 C CA . VAL A 1 67 ? -0.896 -1.418 -38.686 1.00 45.97 67 VAL A CA 1
ATOM 516 C C . VAL A 1 67 ? -0.443 -2.064 -39.987 1.00 45.97 67 VAL A C 1
ATOM 518 O O . VAL A 1 67 ? -1.094 -2.943 -40.544 1.00 45.97 67 VAL A O 1
ATOM 521 N N . GLU A 1 68 ? 0.678 -1.580 -40.506 1.00 42.41 68 GLU A N 1
ATOM 522 C CA . GLU A 1 68 ? 1.536 -2.428 -41.314 1.00 42.41 68 GLU A CA 1
ATOM 523 C C . GLU A 1 68 ? 2.109 -3.459 -40.339 1.00 42.41 68 GLU A C 1
ATOM 525 O O . GLU A 1 68 ? 2.815 -3.122 -39.384 1.00 42.41 68 GLU A O 1
ATOM 530 N N . LEU A 1 69 ? 1.704 -4.717 -40.511 1.00 46.00 69 LEU A N 1
ATOM 531 C CA . LEU A 1 69 ? 2.299 -5.865 -39.838 1.00 46.00 69 LEU A CA 1
ATOM 532 C C . LEU A 1 69 ? 3.794 -5.881 -40.167 1.00 46.00 69 LEU A C 1
ATOM 534 O O . LEU A 1 69 ? 4.168 -6.429 -41.190 1.00 46.00 69 LEU A O 1
ATOM 538 N N . VAL A 1 70 ? 4.616 -5.247 -39.325 1.00 46.91 70 VAL A N 1
ATOM 539 C CA . VAL A 1 70 ? 6.083 -5.367 -39.253 1.00 46.91 70 VAL A CA 1
ATOM 540 C C . VAL A 1 70 ? 6.739 -5.689 -40.603 1.00 46.91 70 VAL A C 1
ATOM 542 O O . VAL A 1 70 ? 7.399 -6.709 -40.755 1.00 46.91 70 VAL A O 1
ATOM 545 N N . GLU A 1 71 ? 6.606 -4.794 -41.572 1.00 50.22 71 GLU A N 1
ATOM 546 C CA . GLU A 1 71 ? 7.562 -4.678 -42.669 1.00 50.22 71 GLU A CA 1
ATOM 547 C C . GLU A 1 71 ? 7.858 -3.190 -42.834 1.00 50.22 71 GLU A C 1
ATOM 549 O O . GLU A 1 71 ? 7.192 -2.485 -43.570 1.00 50.22 71 GLU A O 1
ATOM 554 N N . VAL A 1 72 ? 8.820 -2.726 -42.026 1.00 56.69 72 VAL A N 1
ATOM 55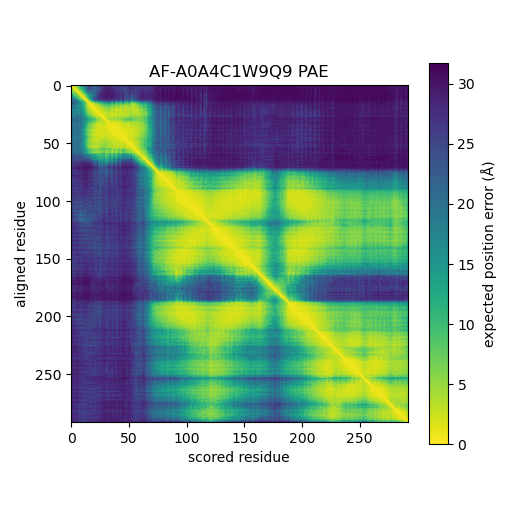5 C CA . VAL A 1 72 ? 9.588 -1.477 -42.167 1.00 56.69 72 VAL A CA 1
ATOM 556 C C . VAL A 1 72 ? 8.766 -0.276 -42.647 1.00 56.69 72 VAL A C 1
ATOM 558 O O . VAL A 1 72 ? 8.670 -0.008 -43.841 1.00 56.69 72 VAL A O 1
ATOM 561 N N . THR A 1 73 ? 8.284 0.536 -41.703 1.00 56.47 73 THR A N 1
ATOM 562 C CA . THR A 1 73 ? 7.902 1.911 -42.030 1.00 56.47 73 THR A CA 1
ATOM 563 C C . THR A 1 73 ? 9.073 2.591 -42.752 1.00 56.47 73 THR A C 1
ATOM 565 O O . THR A 1 73 ? 10.202 2.598 -42.254 1.00 56.47 73 THR A O 1
ATOM 568 N N . GLU A 1 74 ? 8.826 3.163 -43.936 1.00 61.12 74 GLU A N 1
ATOM 569 C CA . GLU A 1 74 ? 9.859 3.898 -44.687 1.00 61.12 74 GLU A CA 1
ATOM 570 C C . GLU A 1 74 ? 10.345 5.145 -43.935 1.00 61.12 74 GLU A C 1
ATOM 572 O O . GLU A 1 74 ? 11.405 5.674 -44.262 1.00 61.12 74 GLU A O 1
ATOM 577 N N . ASP A 1 75 ? 9.590 5.611 -42.929 1.00 75.44 75 ASP A N 1
ATOM 578 C CA . ASP A 1 75 ? 9.998 6.699 -42.046 1.00 75.44 75 ASP A CA 1
ATOM 579 C C . ASP A 1 75 ? 11.118 6.234 -41.095 1.00 75.44 75 ASP A C 1
ATOM 581 O O . ASP A 1 75 ? 10.862 5.518 -40.115 1.00 75.44 75 ASP A O 1
ATOM 585 N N . PRO A 1 76 ? 12.367 6.689 -41.311 1.00 77.00 76 PRO A N 1
ATOM 586 C CA . PRO A 1 76 ? 13.492 6.300 -40.475 1.00 77.00 76 PRO A CA 1
ATOM 587 C C . PRO A 1 76 ? 13.317 6.766 -39.029 1.00 77.00 76 PRO A C 1
ATOM 589 O O . PRO A 1 76 ? 13.915 6.185 -38.124 1.00 77.00 76 PRO A O 1
ATOM 592 N N . LYS A 1 77 ? 12.525 7.819 -38.784 1.00 81.69 77 LYS A N 1
ATOM 593 C CA . LYS A 1 77 ? 12.279 8.326 -37.436 1.00 81.69 77 LYS A CA 1
ATOM 594 C C . LYS A 1 77 ? 11.398 7.362 -36.647 1.00 81.69 77 LYS A C 1
ATOM 596 O O . LYS A 1 77 ? 11.822 6.921 -35.582 1.00 81.69 77 LYS A O 1
ATOM 601 N N . ALA A 1 78 ? 10.246 6.977 -37.195 1.00 78.00 78 ALA A N 1
ATOM 602 C CA . ALA A 1 78 ? 9.349 6.008 -36.570 1.00 78.00 78 ALA A CA 1
ATOM 603 C C . ALA A 1 78 ? 10.043 4.660 -36.306 1.00 78.00 78 ALA A C 1
ATOM 605 O O . ALA A 1 78 ? 9.889 4.080 -35.231 1.00 78.00 78 ALA A O 1
ATOM 606 N N . ASN A 1 79 ? 10.866 4.187 -37.249 1.00 76.88 79 ASN A N 1
ATOM 607 C CA . ASN A 1 79 ? 11.600 2.932 -37.084 1.00 76.88 79 ASN A CA 1
ATOM 608 C C . ASN A 1 79 ? 12.666 3.025 -35.972 1.00 76.88 79 ASN A C 1
ATOM 610 O O . ASN A 1 79 ? 12.768 2.143 -35.120 1.00 76.88 79 ASN A O 1
ATOM 614 N N . ASN A 1 80 ? 13.416 4.132 -35.912 1.00 81.38 80 ASN A N 1
ATOM 615 C CA . ASN A 1 80 ? 14.374 4.369 -34.828 1.00 81.38 80 ASN A CA 1
ATOM 616 C C . ASN A 1 80 ? 13.687 4.499 -33.456 1.00 81.38 80 ASN A C 1
ATOM 618 O O . ASN A 1 80 ? 14.201 3.978 -32.467 1.00 81.38 80 ASN A O 1
ATOM 622 N N . GLU A 1 81 ? 12.531 5.163 -33.383 1.00 82.69 81 GLU A N 1
ATOM 623 C CA . GLU A 1 81 ? 11.742 5.283 -32.150 1.00 82.69 81 GLU A CA 1
ATOM 624 C C . GLU A 1 81 ? 11.224 3.918 -31.678 1.00 82.69 81 GLU A C 1
ATOM 626 O O . GLU A 1 81 ? 11.436 3.548 -30.522 1.00 82.69 81 GLU A O 1
ATOM 631 N N . ALA A 1 82 ? 10.631 3.125 -32.575 1.00 78.50 82 ALA A N 1
ATOM 632 C CA . ALA A 1 82 ? 10.155 1.779 -32.262 1.00 78.50 82 ALA A CA 1
ATOM 633 C C . ALA A 1 82 ? 11.298 0.858 -31.801 1.00 78.50 82 ALA A C 1
ATOM 635 O O . ALA A 1 82 ? 11.166 0.139 -30.806 1.00 78.50 82 ALA A O 1
ATOM 636 N N . GLN A 1 83 ? 12.449 0.918 -32.476 1.00 82.00 83 GLN A N 1
ATOM 637 C CA . GLN A 1 83 ? 13.626 0.143 -32.096 1.00 82.00 83 GLN A CA 1
ATOM 638 C C . GLN A 1 83 ? 14.190 0.584 -30.735 1.00 82.00 83 GLN A C 1
ATOM 640 O O . GLN A 1 83 ? 14.622 -0.261 -29.951 1.00 82.00 83 GLN A O 1
ATOM 645 N N . SER A 1 84 ? 14.147 1.883 -30.423 1.00 83.94 84 SER A N 1
ATOM 646 C CA . SER A 1 84 ? 14.523 2.411 -29.107 1.00 83.94 84 SER A CA 1
ATOM 647 C C . SER A 1 84 ? 13.622 1.849 -28.004 1.00 83.94 84 SER A C 1
ATOM 649 O O . SER A 1 84 ? 14.117 1.270 -27.038 1.00 83.94 84 SER A O 1
ATOM 651 N N . VAL A 1 85 ? 12.298 1.910 -28.186 1.00 85.50 85 VAL A N 1
ATOM 652 C CA . VAL A 1 85 ? 11.325 1.368 -27.221 1.00 85.50 85 VAL A CA 1
ATOM 653 C C . VAL A 1 85 ? 11.517 -0.134 -27.024 1.00 85.50 85 VAL A C 1
ATOM 655 O O . VAL A 1 85 ? 11.525 -0.607 -25.890 1.00 85.50 85 VAL A O 1
ATOM 658 N N . LYS A 1 86 ? 11.742 -0.890 -28.104 1.00 84.38 86 LYS A N 1
ATOM 659 C CA . LYS A 1 86 ? 12.043 -2.325 -28.028 1.00 84.38 86 LYS A CA 1
ATOM 660 C C . LYS A 1 86 ? 13.274 -2.605 -27.163 1.00 84.38 86 LYS A C 1
ATOM 662 O O . LYS A 1 86 ? 13.238 -3.515 -26.334 1.00 84.38 86 LYS A O 1
ATOM 667 N N . ASN A 1 87 ? 14.345 -1.834 -27.343 1.00 84.06 87 ASN A N 1
ATOM 668 C CA . ASN A 1 87 ? 15.574 -1.983 -26.564 1.00 84.06 87 ASN A CA 1
ATOM 669 C C . ASN A 1 87 ? 15.375 -1.606 -25.084 1.00 84.06 87 ASN A C 1
ATOM 671 O O . ASN A 1 87 ? 16.012 -2.199 -24.215 1.00 84.06 87 ASN A O 1
ATOM 675 N N . GLU A 1 88 ? 14.503 -0.642 -24.781 1.00 85.19 88 GLU A N 1
ATOM 676 C CA . GLU A 1 88 ? 14.156 -0.282 -23.401 1.00 85.19 88 GLU A CA 1
ATOM 677 C C . GLU A 1 88 ? 13.271 -1.336 -22.727 1.00 85.19 88 GLU A C 1
ATOM 679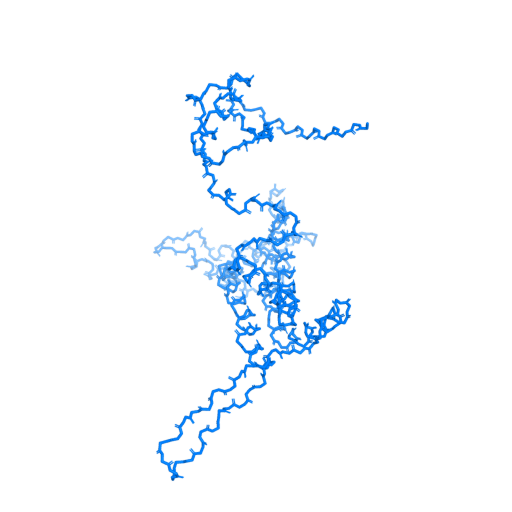 O O . GLU A 1 88 ? 13.583 -1.770 -21.622 1.00 85.19 88 GLU A O 1
ATOM 684 N N . ILE A 1 89 ? 12.226 -1.830 -23.397 1.00 86.62 89 ILE A N 1
ATOM 685 C CA . ILE A 1 89 ? 11.341 -2.879 -22.856 1.00 86.62 89 ILE A CA 1
ATOM 686 C C . ILE A 1 89 ? 12.093 -4.204 -22.654 1.00 86.62 89 ILE A C 1
ATOM 688 O O . ILE A 1 89 ? 11.781 -4.965 -21.744 1.00 86.62 89 ILE A O 1
ATOM 692 N N . SER A 1 90 ? 13.108 -4.471 -23.477 1.00 84.38 90 SER A N 1
ATOM 693 C CA . SER A 1 90 ? 13.953 -5.669 -23.353 1.00 84.38 90 SER A CA 1
ATOM 694 C C . SER A 1 90 ? 15.111 -5.494 -22.361 1.00 84.38 90 SER A C 1
ATOM 696 O O . SER A 1 90 ? 15.973 -6.366 -22.274 1.00 84.38 90 SER A O 1
ATOM 698 N N . SER A 1 91 ? 15.186 -4.362 -21.654 1.00 90.06 91 SER A N 1
ATOM 699 C CA . SER A 1 91 ? 16.254 -4.097 -20.691 1.00 90.06 91 SER A CA 1
ATOM 700 C C . SER A 1 91 ? 16.020 -4.809 -19.360 1.00 90.06 91 SER A C 1
ATOM 702 O O . SER A 1 91 ? 14.885 -5.040 -18.933 1.00 90.06 91 SER A O 1
ATOM 704 N N . TYR A 1 92 ? 17.115 -5.115 -18.665 1.00 90.69 92 TYR A N 1
ATOM 705 C CA . TYR A 1 92 ? 17.040 -5.663 -17.317 1.00 90.69 92 TYR A CA 1
ATOM 706 C C . TYR A 1 92 ? 16.423 -4.665 -16.326 1.00 90.69 92 TYR A C 1
ATOM 708 O O . TYR A 1 92 ? 15.661 -5.076 -15.451 1.00 90.69 92 TYR A O 1
ATOM 716 N N . GLU A 1 93 ? 16.678 -3.357 -16.482 1.00 91.38 93 GLU A N 1
ATOM 717 C CA . GLU A 1 93 ? 16.061 -2.333 -15.630 1.00 91.38 93 GLU A CA 1
ATOM 718 C C . GLU A 1 93 ? 14.535 -2.331 -15.751 1.00 91.38 93 GLU A C 1
ATOM 720 O O . GLU A 1 93 ? 13.838 -2.236 -14.739 1.00 91.38 93 GLU A O 1
ATOM 725 N N . PHE A 1 94 ? 14.011 -2.484 -16.972 1.00 92.31 94 PHE A N 1
ATOM 726 C CA . PHE A 1 94 ? 12.573 -2.567 -17.206 1.00 92.31 94 PHE A CA 1
ATOM 727 C C . PHE A 1 94 ? 11.971 -3.840 -16.606 1.00 92.31 94 PHE A C 1
ATOM 729 O O . PHE A 1 94 ? 10.923 -3.777 -15.963 1.00 92.31 94 PHE A O 1
ATOM 736 N N . LEU A 1 95 ? 12.646 -4.984 -16.752 1.00 92.69 95 LEU A N 1
ATOM 737 C CA . LEU A 1 95 ? 12.199 -6.244 -16.158 1.00 92.69 95 LEU A CA 1
ATOM 738 C C . LEU A 1 95 ? 12.153 -6.164 -14.624 1.00 92.69 95 LEU A C 1
ATOM 740 O O . LEU A 1 95 ? 11.153 -6.538 -14.012 1.00 92.69 95 LEU A O 1
ATOM 744 N N . LEU A 1 96 ? 13.200 -5.616 -14.004 1.00 94.00 96 LEU A N 1
ATOM 745 C CA . LEU A 1 96 ? 13.252 -5.401 -12.559 1.00 94.00 96 LEU A CA 1
ATOM 746 C C . LEU A 1 96 ? 12.166 -4.421 -12.094 1.00 94.00 96 LEU A C 1
ATOM 748 O O . LEU A 1 96 ? 11.492 -4.673 -11.094 1.00 94.00 96 LEU A O 1
ATOM 752 N N . ALA A 1 97 ? 11.950 -3.333 -12.837 1.00 94.75 97 ALA A N 1
ATOM 753 C CA . ALA A 1 97 ? 10.860 -2.398 -12.587 1.00 94.75 97 ALA A CA 1
ATOM 754 C C . ALA A 1 97 ? 9.485 -3.085 -12.636 1.00 94.75 97 ALA A C 1
ATOM 756 O O . ALA A 1 97 ? 8.631 -2.789 -11.800 1.00 94.75 97 ALA A O 1
ATOM 757 N N . LEU A 1 98 ? 9.283 -4.019 -13.569 1.00 94.00 98 LEU A N 1
ATOM 758 C CA . LEU A 1 98 ? 8.066 -4.821 -13.697 1.00 94.00 98 LEU A CA 1
ATOM 759 C C . LEU A 1 98 ? 7.837 -5.717 -12.476 1.00 94.00 98 LEU A C 1
ATOM 761 O O . LEU A 1 98 ? 6.730 -5.725 -11.939 1.00 94.00 98 LEU A O 1
ATOM 765 N N . CYS A 1 99 ? 8.876 -6.410 -12.001 1.00 94.38 99 CYS A N 1
ATOM 766 C CA . CYS A 1 99 ? 8.809 -7.217 -10.778 1.00 94.38 99 CYS A CA 1
ATOM 767 C C . CYS A 1 99 ? 8.412 -6.362 -9.564 1.00 94.38 99 CYS A C 1
ATOM 769 O O . CYS A 1 99 ? 7.479 -6.704 -8.840 1.00 94.38 99 CYS A O 1
ATOM 771 N N . ILE A 1 100 ? 9.060 -5.204 -9.391 1.00 95.75 100 ILE A N 1
ATOM 772 C CA . ILE A 1 100 ? 8.758 -4.263 -8.300 1.00 95.75 100 ILE A CA 1
ATOM 773 C C . ILE A 1 100 ? 7.299 -3.790 -8.377 1.00 95.75 100 ILE A C 1
ATOM 775 O O . ILE A 1 100 ? 6.587 -3.796 -7.371 1.00 95.75 100 ILE A O 1
ATOM 779 N N . TRP A 1 101 ? 6.833 -3.380 -9.561 1.00 95.75 101 TRP A N 1
ATOM 780 C CA . TRP A 1 101 ? 5.454 -2.925 -9.742 1.00 95.75 101 TRP A CA 1
ATOM 781 C C . TRP A 1 101 ? 4.435 -4.029 -9.505 1.00 95.75 101 TRP A C 1
ATOM 783 O O . TRP A 1 101 ? 3.379 -3.752 -8.935 1.00 95.75 101 TRP A O 1
ATOM 793 N N . TYR A 1 102 ? 4.735 -5.259 -9.918 1.00 95.69 102 TYR A N 1
ATOM 794 C CA . TYR A 1 102 ? 3.869 -6.400 -9.668 1.00 95.69 102 TYR A CA 1
ATOM 795 C C . TYR A 1 102 ? 3.635 -6.593 -8.167 1.00 95.69 102 TYR A C 1
ATOM 797 O O . TYR A 1 102 ? 2.478 -6.629 -7.750 1.00 95.69 102 TYR A O 1
ATOM 805 N N . ASP A 1 103 ? 4.690 -6.616 -7.348 1.00 94.81 103 ASP A N 1
ATOM 806 C CA . ASP A 1 103 ? 4.567 -6.802 -5.896 1.00 94.81 103 ASP A CA 1
ATOM 807 C C . ASP A 1 103 ? 3.728 -5.696 -5.241 1.00 94.81 103 ASP A C 1
ATOM 809 O O . ASP A 1 103 ? 2.818 -5.962 -4.445 1.00 94.81 103 ASP A O 1
ATOM 813 N N . VAL A 1 104 ? 3.986 -4.443 -5.628 1.00 94.50 104 VAL A N 1
ATOM 814 C CA . VAL A 1 104 ? 3.255 -3.264 -5.147 1.00 94.50 104 VAL A CA 1
ATOM 815 C C . VAL A 1 104 ? 1.775 -3.342 -5.526 1.00 94.50 104 VAL A C 1
ATOM 817 O O . VAL A 1 104 ? 0.898 -3.212 -4.666 1.00 94.50 104 VAL A O 1
ATOM 820 N N . LEU A 1 105 ? 1.475 -3.555 -6.810 1.00 94.50 105 LEU A N 1
ATOM 821 C CA . LEU A 1 105 ? 0.104 -3.580 -7.317 1.00 94.50 105 LEU A CA 1
ATOM 822 C C . LEU A 1 105 ? -0.663 -4.791 -6.801 1.00 94.50 105 LEU A C 1
ATOM 824 O O . LEU A 1 105 ? -1.846 -4.665 -6.492 1.00 94.50 105 LEU A O 1
ATOM 828 N N . PHE A 1 106 ? -0.012 -5.943 -6.665 1.00 95.12 106 PHE A N 1
ATOM 829 C CA . PHE A 1 106 ? -0.627 -7.149 -6.134 1.00 95.12 106 PHE A CA 1
ATOM 830 C C . PHE A 1 106 ? -1.083 -6.946 -4.685 1.00 95.12 106 PHE A C 1
ATOM 832 O O . PHE A 1 106 ? -2.250 -7.204 -4.365 1.00 95.12 106 PHE A O 1
ATOM 839 N N . ALA A 1 107 ? -0.208 -6.407 -3.829 1.00 94.00 107 ALA A N 1
ATOM 840 C CA . ALA A 1 107 ? -0.537 -6.108 -2.437 1.00 94.00 107 ALA A CA 1
ATOM 841 C C . ALA A 1 107 ? -1.695 -5.099 -2.326 1.00 94.00 107 ALA A C 1
ATOM 843 O O . ALA A 1 107 ? -2.671 -5.339 -1.608 1.00 94.00 107 ALA A O 1
ATOM 844 N N . VAL A 1 108 ? -1.635 -4.003 -3.091 1.00 92.44 108 VAL A N 1
ATOM 845 C CA . VAL A 1 108 ? -2.681 -2.965 -3.096 1.00 92.44 108 VAL A CA 1
ATOM 846 C C . VAL A 1 108 ? -4.008 -3.503 -3.637 1.00 92.44 108 VAL A C 1
ATOM 848 O O . VAL A 1 108 ? -5.060 -3.247 -3.052 1.00 92.44 108 VAL A O 1
ATOM 851 N N . ASN A 1 109 ? -3.986 -4.274 -4.725 1.00 94.00 109 ASN A N 1
ATOM 852 C CA . ASN A 1 109 ? -5.180 -4.856 -5.337 1.00 94.00 109 ASN A CA 1
ATOM 853 C C . ASN A 1 109 ? -5.875 -5.844 -4.393 1.00 94.00 109 ASN A C 1
ATOM 855 O O . ASN A 1 109 ? -7.100 -5.827 -4.283 1.00 94.00 109 ASN A O 1
ATOM 859 N N . SER A 1 110 ? -5.104 -6.668 -3.677 1.00 93.25 110 SER A N 1
ATOM 860 C CA . SER A 1 110 ? -5.644 -7.589 -2.673 1.00 93.25 110 SER A CA 1
ATOM 861 C C . SER A 1 110 ? -6.439 -6.836 -1.602 1.00 93.25 110 SER A C 1
ATOM 863 O O . SER A 1 110 ? -7.606 -7.147 -1.353 1.00 93.25 110 SER A O 1
ATOM 865 N N . VAL A 1 111 ? -5.861 -5.778 -1.026 1.00 92.44 111 VAL A N 1
ATOM 866 C CA . VAL A 1 111 ? -6.544 -4.950 -0.019 1.00 92.44 111 VAL A CA 1
ATOM 867 C C . VAL A 1 111 ? -7.741 -4.211 -0.621 1.00 92.44 111 VAL A C 1
ATOM 869 O O . VAL A 1 111 ? -8.817 -4.221 -0.027 1.00 92.44 111 VAL A O 1
ATOM 872 N N . SER A 1 112 ? -7.605 -3.650 -1.825 1.00 91.56 112 SER A N 1
ATOM 873 C CA . SER A 1 112 ? -8.687 -2.951 -2.533 1.00 91.56 112 SER A CA 1
ATOM 874 C C . SER A 1 112 ? -9.917 -3.840 -2.748 1.00 91.56 112 SER A C 1
ATOM 876 O O . SER A 1 112 ? -11.035 -3.437 -2.428 1.00 91.56 112 SER A O 1
ATOM 878 N N . LYS A 1 113 ? -9.720 -5.085 -3.202 1.00 92.88 113 LYS A N 1
ATOM 879 C CA . LYS A 1 113 ? -10.810 -6.060 -3.371 1.00 92.88 113 LYS A CA 1
ATOM 880 C C . LYS A 1 113 ? -11.497 -6.395 -2.053 1.00 92.88 113 LYS A C 1
ATOM 882 O O . LYS A 1 113 ? -12.718 -6.506 -2.018 1.00 92.88 113 LYS A O 1
ATOM 887 N N . ASN A 1 114 ? -10.730 -6.533 -0.970 1.00 90.81 114 ASN A N 1
ATOM 888 C CA . ASN A 1 114 ? -11.310 -6.765 0.349 1.00 90.81 114 ASN A CA 1
ATOM 889 C C . ASN A 1 114 ? -12.160 -5.568 0.792 1.00 90.81 114 ASN A C 1
ATOM 891 O O . ASN A 1 114 ? -13.291 -5.766 1.225 1.00 90.81 114 ASN A O 1
ATOM 895 N N . LEU A 1 115 ? -11.666 -4.335 0.634 1.00 89.06 115 LEU A N 1
ATOM 896 C CA . LEU A 1 115 ? -12.389 -3.115 1.022 1.00 89.06 115 LEU A CA 1
ATOM 897 C C . LEU A 1 115 ? -13.727 -2.935 0.292 1.00 89.06 115 LEU A C 1
ATOM 899 O O . LEU A 1 115 ? -14.644 -2.339 0.848 1.00 89.06 115 LEU A O 1
ATOM 903 N N . GLN A 1 116 ? -13.859 -3.480 -0.917 1.00 91.44 116 GLN A N 1
ATOM 904 C CA . GLN A 1 116 ? -15.089 -3.433 -1.714 1.00 91.44 116 GLN A CA 1
ATOM 905 C C . GLN A 1 116 ? -16.100 -4.539 -1.355 1.00 91.44 116 GLN A C 1
ATOM 907 O O . GLN A 1 116 ? -17.178 -4.609 -1.945 1.00 91.44 116 GLN A O 1
ATOM 912 N N . ALA A 1 117 ? -15.787 -5.423 -0.403 1.00 90.88 117 ALA A N 1
ATOM 913 C CA . ALA A 1 117 ? -16.698 -6.489 -0.006 1.00 90.88 117 ALA A CA 1
ATOM 914 C C . ALA A 1 117 ? -17.957 -5.932 0.684 1.00 90.88 117 ALA A C 1
ATOM 916 O O . ALA A 1 117 ? -17.877 -5.103 1.585 1.00 90.88 117 ALA A O 1
ATOM 917 N N . GLN A 1 118 ? -19.132 -6.478 0.356 1.00 83.75 118 GLN A N 1
ATOM 918 C CA . GLN A 1 118 ? -20.418 -6.031 0.918 1.00 83.75 118 GLN A CA 1
ATOM 919 C C . GLN A 1 118 ? -20.490 -6.114 2.456 1.00 83.75 118 GLN A C 1
ATOM 921 O O . GLN A 1 118 ? -21.227 -5.370 3.094 1.00 83.75 118 GLN A O 1
ATOM 926 N N . LYS A 1 119 ? -19.736 -7.039 3.066 1.00 81.31 119 LYS A N 1
ATOM 927 C CA . LYS A 1 119 ? -19.678 -7.242 4.525 1.00 81.31 119 LYS A CA 1
ATOM 928 C C . LYS A 1 119 ? -18.502 -6.506 5.187 1.00 81.31 119 LYS A C 1
ATOM 930 O O . LYS A 1 119 ? -18.162 -6.813 6.334 1.00 81.31 119 LYS A O 1
ATOM 935 N N . MET A 1 120 ? -17.851 -5.589 4.468 1.00 84.00 120 MET A N 1
ATOM 936 C CA . MET A 1 120 ? -16.737 -4.808 4.995 1.00 84.00 120 MET A CA 1
ATOM 937 C C . MET A 1 120 ? -17.218 -3.885 6.119 1.00 84.00 120 MET A C 1
ATOM 939 O O . MET A 1 120 ? -18.273 -3.263 6.029 1.00 84.00 120 MET A O 1
ATOM 943 N N . HIS A 1 121 ? -16.441 -3.815 7.194 1.00 77.50 121 HIS A N 1
ATOM 944 C CA . HIS A 1 121 ? -16.689 -2.928 8.325 1.00 77.50 121 HIS A CA 1
ATOM 945 C C . HIS A 1 121 ? -15.398 -2.219 8.723 1.00 77.50 121 HIS A C 1
ATOM 947 O O . HIS A 1 121 ? -14.302 -2.714 8.457 1.00 77.50 121 HIS A O 1
ATOM 953 N N . LEU A 1 122 ? -15.545 -1.057 9.364 1.00 80.25 122 LEU A N 1
ATOM 954 C CA . LEU A 1 122 ? -14.456 -0.102 9.572 1.00 80.25 122 LEU A CA 1
ATOM 955 C C . LEU A 1 122 ? -13.259 -0.696 10.329 1.00 80.25 122 LEU A C 1
ATOM 957 O O . LEU A 1 122 ? -12.127 -0.477 9.916 1.00 80.25 122 LEU A O 1
ATOM 961 N N . GLY A 1 123 ? -13.504 -1.522 11.351 1.00 78.25 123 GLY A N 1
ATOM 962 C CA . GLY A 1 123 ? -12.436 -2.194 12.100 1.00 78.25 123 GLY A CA 1
ATOM 963 C C . GLY A 1 123 ? -11.578 -3.137 11.245 1.00 78.25 123 GLY A C 1
ATOM 964 O O . GLY A 1 123 ? -10.352 -3.051 11.251 1.00 78.25 123 GLY A O 1
ATOM 965 N N . VAL A 1 124 ? -12.200 -4.001 10.430 1.00 82.75 124 VAL A N 1
ATOM 966 C CA . VAL A 1 124 ? -11.451 -4.874 9.502 1.00 82.75 124 VAL A CA 1
ATOM 967 C C . VAL A 1 124 ? -10.771 -4.063 8.401 1.00 82.75 124 VAL A C 1
ATOM 969 O O . VAL A 1 124 ? -9.639 -4.375 8.035 1.00 82.75 124 VAL A O 1
ATOM 972 N N . ALA A 1 125 ? -11.404 -2.996 7.908 1.00 86.50 125 ALA A N 1
ATOM 973 C CA . ALA A 1 125 ? -10.765 -2.083 6.966 1.00 86.50 125 ALA A CA 1
ATOM 974 C C . ALA A 1 125 ? -9.500 -1.446 7.572 1.00 86.50 125 ALA A C 1
ATOM 976 O O . ALA A 1 125 ? -8.450 -1.475 6.934 1.00 86.50 125 ALA A O 1
ATOM 977 N N . SER A 1 126 ? -9.570 -0.956 8.814 1.00 84.06 126 SER A N 1
ATOM 978 C CA . SER A 1 126 ? -8.433 -0.393 9.556 1.00 84.06 126 SER A CA 1
ATOM 979 C C . SER A 1 126 ? -7.278 -1.398 9.660 1.00 84.06 126 SER A C 1
ATOM 981 O O . SER A 1 126 ? -6.145 -1.089 9.286 1.00 84.06 126 SER A O 1
ATOM 983 N N . GLN A 1 127 ? -7.573 -2.649 10.033 1.00 85.69 127 GLN A N 1
ATOM 984 C CA . GLN A 1 127 ? -6.571 -3.718 10.132 1.00 85.69 127 GLN A CA 1
ATOM 985 C C . GLN A 1 127 ? -5.913 -4.057 8.787 1.00 85.69 127 GLN A C 1
ATOM 987 O O . GLN A 1 127 ? -4.690 -4.191 8.715 1.00 85.69 127 GLN A O 1
ATOM 992 N N . LEU A 1 128 ? -6.696 -4.176 7.709 1.00 90.06 128 LEU A N 1
ATOM 993 C CA . LEU A 1 128 ? -6.168 -4.452 6.368 1.00 90.06 128 LEU A CA 1
ATOM 994 C C . LEU A 1 128 ? -5.248 -3.328 5.881 1.00 90.06 128 LEU A C 1
ATOM 996 O O . LEU A 1 128 ? -4.191 -3.587 5.306 1.00 90.06 128 LEU A O 1
ATOM 1000 N N . LEU A 1 129 ? -5.631 -2.080 6.143 1.00 89.00 129 LEU A N 1
ATOM 1001 C CA . LEU A 1 129 ? -4.848 -0.901 5.789 1.00 89.00 129 LEU A CA 1
ATOM 1002 C C . LEU A 1 129 ? -3.563 -0.805 6.614 1.00 89.00 129 LEU A C 1
ATOM 1004 O O . LEU A 1 129 ? -2.499 -0.524 6.061 1.00 89.00 129 LEU A O 1
ATOM 1008 N N . GLN A 1 130 ? -3.627 -1.112 7.910 1.00 88.19 130 GLN A N 1
ATOM 1009 C CA . GLN A 1 130 ? -2.444 -1.196 8.761 1.00 88.19 130 GLN A CA 1
ATOM 1010 C C . GLN A 1 130 ? -1.490 -2.299 8.282 1.00 88.19 130 GLN A C 1
ATOM 1012 O O . GLN A 1 130 ? -0.279 -2.075 8.213 1.00 88.19 130 GLN A O 1
ATOM 1017 N N . GLY A 1 131 ? -2.027 -3.454 7.883 1.00 91.44 131 GLY A N 1
ATOM 1018 C CA . GLY A 1 131 ? -1.258 -4.535 7.269 1.00 91.44 131 GLY A CA 1
ATOM 1019 C C . GLY A 1 131 ? -0.571 -4.104 5.972 1.00 91.44 131 GLY A C 1
ATOM 1020 O O . GLY A 1 131 ? 0.601 -4.416 5.768 1.00 91.44 131 GLY A O 1
ATOM 1021 N N . LEU A 1 132 ? -1.247 -3.316 5.130 1.00 92.94 132 LEU A N 1
ATOM 1022 C CA . LEU A 1 132 ? -0.660 -2.768 3.906 1.00 92.94 132 LEU A CA 1
ATOM 1023 C C . LEU A 1 132 ? 0.495 -1.801 4.203 1.00 92.94 132 LEU A C 1
ATOM 1025 O O . LEU A 1 132 ? 1.530 -1.854 3.545 1.00 92.94 132 LEU A O 1
ATOM 1029 N N . VAL A 1 133 ? 0.360 -0.948 5.221 1.00 88.88 133 VAL A N 1
ATOM 1030 C CA . VAL A 1 133 ? 1.447 -0.052 5.653 1.00 88.88 133 VAL A CA 1
ATOM 1031 C C . VAL A 1 133 ? 2.655 -0.853 6.152 1.00 88.88 133 VAL A C 1
ATOM 1033 O O . VAL A 1 133 ? 3.786 -0.543 5.778 1.00 88.88 133 VAL A O 1
ATOM 1036 N N . GLN A 1 134 ? 2.431 -1.909 6.941 1.00 90.94 134 GLN A N 1
ATOM 1037 C CA . GLN A 1 134 ? 3.502 -2.807 7.395 1.00 90.94 134 GLN A CA 1
ATOM 1038 C C . GLN A 1 134 ? 4.170 -3.551 6.233 1.00 90.94 134 GLN A C 1
ATOM 1040 O O . GLN A 1 134 ? 5.386 -3.743 6.249 1.00 90.94 134 GLN A O 1
ATOM 1045 N N . PHE A 1 135 ? 3.400 -3.944 5.213 1.00 94.69 135 PHE A N 1
ATOM 1046 C CA . PHE A 1 135 ? 3.946 -4.522 3.989 1.00 94.69 135 PHE A CA 1
ATOM 1047 C C . PHE A 1 135 ? 4.938 -3.565 3.328 1.00 94.69 135 PHE A C 1
ATOM 1049 O O . PHE A 1 135 ? 6.063 -3.976 3.081 1.00 94.69 135 PHE A O 1
ATOM 1056 N N . PHE A 1 136 ? 4.586 -2.291 3.116 1.00 93.25 136 PHE A N 1
ATOM 1057 C CA . PHE A 1 136 ? 5.510 -1.336 2.489 1.00 93.25 136 PHE A CA 1
ATOM 1058 C C . PHE A 1 136 ? 6.761 -1.062 3.332 1.00 93.25 136 PHE A C 1
ATOM 1060 O O . PHE A 1 136 ? 7.831 -0.851 2.768 1.00 93.25 136 PHE A O 1
ATOM 1067 N N . GLN A 1 137 ? 6.658 -1.109 4.663 1.00 90.44 137 GLN A N 1
ATOM 1068 C CA . GLN A 1 137 ? 7.830 -1.014 5.541 1.00 90.44 137 GLN A CA 1
ATOM 1069 C C . GLN A 1 137 ? 8.795 -2.180 5.310 1.00 90.44 137 GLN A C 1
ATOM 1071 O O . GLN A 1 137 ? 9.966 -1.945 5.037 1.00 90.44 137 GLN A O 1
ATOM 1076 N N . LYS A 1 138 ? 8.293 -3.420 5.318 1.00 94.00 138 LYS A N 1
ATOM 1077 C CA . LYS A 1 138 ? 9.108 -4.612 5.025 1.00 94.00 138 LYS A CA 1
ATOM 1078 C C . LYS A 1 138 ? 9.610 -4.636 3.584 1.00 94.00 138 LYS A C 1
ATOM 1080 O O . LYS A 1 138 ? 10.741 -5.032 3.323 1.00 94.00 138 LYS A O 1
ATOM 1085 N N . PHE A 1 139 ? 8.780 -4.179 2.650 1.00 95.25 139 PHE A N 1
ATOM 1086 C CA . PHE A 1 139 ? 9.127 -4.093 1.241 1.00 95.25 139 PHE A CA 1
ATOM 1087 C C . PHE A 1 139 ? 10.347 -3.197 1.046 1.00 95.25 139 PHE A C 1
ATOM 1089 O O . PHE A 1 139 ? 11.239 -3.589 0.313 1.00 95.25 139 PHE A O 1
ATOM 1096 N N . LYS A 1 140 ? 10.467 -2.065 1.753 1.00 92.50 140 LYS A N 1
ATOM 1097 C CA . LYS A 1 140 ? 11.668 -1.213 1.683 1.00 92.50 140 LYS A CA 1
ATOM 1098 C C . LYS A 1 140 ? 12.959 -1.926 2.098 1.00 92.50 140 LYS A C 1
ATOM 1100 O O . LYS A 1 140 ? 14.009 -1.625 1.527 1.00 92.50 140 LYS A O 1
ATOM 1105 N N . ASP A 1 141 ? 12.883 -2.831 3.068 1.00 91.31 141 ASP A N 1
ATOM 1106 C CA . ASP A 1 141 ? 14.055 -3.515 3.619 1.00 91.31 141 ASP A CA 1
ATOM 1107 C C . ASP A 1 141 ? 14.473 -4.713 2.750 1.00 91.31 141 ASP A C 1
ATOM 1109 O O . ASP A 1 141 ? 15.648 -4.862 2.409 1.00 91.31 141 ASP A O 1
ATOM 1113 N N . GLU A 1 142 ? 13.508 -5.541 2.342 1.00 94.31 142 GLU A N 1
ATOM 1114 C CA . GLU A 1 142 ? 13.759 -6.851 1.718 1.00 94.31 142 GLU A CA 1
ATOM 1115 C C . GLU A 1 142 ? 13.316 -6.924 0.245 1.00 94.31 142 GLU A C 1
ATOM 1117 O O . GLU A 1 142 ? 13.834 -7.730 -0.532 1.00 94.31 142 GLU A O 1
ATOM 1122 N N . GLY A 1 143 ? 12.388 -6.059 -0.170 1.00 93.25 143 GLY A N 1
ATOM 1123 C CA . GLY A 1 143 ? 11.712 -6.122 -1.468 1.00 93.25 143 GLY A CA 1
ATOM 1124 C C . GLY A 1 143 ? 12.641 -5.915 -2.659 1.00 93.25 143 GLY A C 1
ATOM 1125 O O . GLY A 1 143 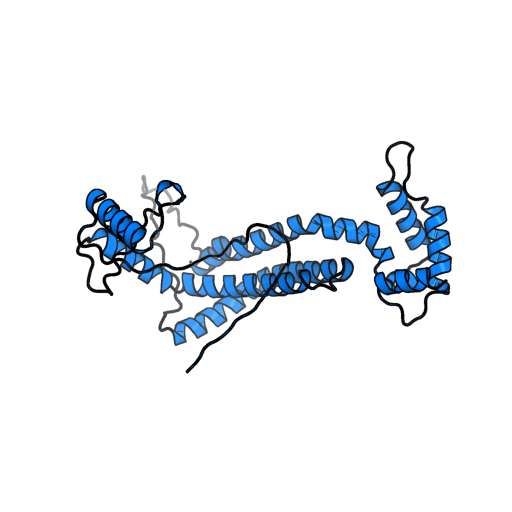? 12.467 -6.565 -3.684 1.00 93.25 143 GLY A O 1
ATOM 1126 N N . PHE A 1 144 ? 13.684 -5.090 -2.521 1.00 94.69 144 PHE A N 1
ATOM 1127 C CA . PHE A 1 144 ? 14.663 -4.910 -3.598 1.00 94.69 144 PHE A CA 1
ATOM 1128 C C . PHE A 1 144 ? 15.432 -6.202 -3.895 1.00 94.69 144 PHE A C 1
ATOM 1130 O O . PHE A 1 144 ? 15.625 -6.568 -5.053 1.00 94.69 144 PHE A O 1
ATOM 1137 N N . VAL A 1 145 ? 15.861 -6.910 -2.845 1.00 94.12 145 VAL A N 1
ATOM 1138 C CA . VAL A 1 145 ? 16.611 -8.166 -2.979 1.00 94.12 145 VAL A CA 1
ATOM 1139 C C . VAL A 1 145 ? 15.712 -9.251 -3.568 1.00 94.12 145 VAL A C 1
ATOM 1141 O O . VAL A 1 145 ? 16.126 -9.933 -4.504 1.00 94.12 145 VAL A O 1
ATOM 1144 N N . ALA A 1 146 ? 14.474 -9.363 -3.079 1.00 94.19 146 ALA A N 1
ATOM 1145 C CA . ALA A 1 146 ? 13.491 -10.305 -3.606 1.00 94.19 146 ALA A CA 1
ATOM 1146 C C . ALA A 1 146 ? 13.193 -10.052 -5.095 1.00 94.19 146 ALA A C 1
ATOM 1148 O O . ALA A 1 146 ? 13.352 -10.959 -5.911 1.00 94.19 146 ALA A O 1
ATOM 1149 N N . ALA A 1 147 ? 12.874 -8.807 -5.469 1.00 94.62 147 ALA A N 1
ATOM 1150 C CA . ALA A 1 147 ? 12.583 -8.443 -6.854 1.00 94.62 147 ALA A CA 1
ATOM 1151 C C . ALA A 1 147 ? 13.783 -8.678 -7.787 1.00 94.62 147 ALA A C 1
ATOM 1153 O O . ALA A 1 147 ? 13.602 -9.089 -8.931 1.00 94.62 147 ALA A O 1
ATOM 1154 N N . THR A 1 148 ? 15.010 -8.470 -7.298 1.00 93.00 148 THR A N 1
ATOM 1155 C CA . THR A 1 148 ? 16.246 -8.724 -8.056 1.00 93.00 148 THR A CA 1
ATOM 1156 C C . THR A 1 148 ? 16.448 -10.211 -8.335 1.00 93.00 148 THR A C 1
ATOM 1158 O O . THR A 1 148 ? 16.843 -10.574 -9.440 1.00 93.00 148 THR A O 1
ATOM 1161 N N . LEU A 1 149 ? 16.166 -11.085 -7.364 1.00 93.25 149 LEU A N 1
ATOM 1162 C CA . LEU A 1 149 ? 16.230 -12.536 -7.565 1.00 93.25 149 LEU A CA 1
ATOM 1163 C C . LEU A 1 149 ? 15.209 -12.988 -8.616 1.00 93.25 149 LEU A C 1
ATOM 1165 O O . LEU A 1 149 ? 15.586 -13.634 -9.590 1.00 93.25 149 LEU A O 1
ATOM 1169 N N . THR A 1 150 ? 13.954 -12.553 -8.487 1.00 92.88 150 THR A N 1
ATOM 1170 C CA . THR A 1 150 ? 12.897 -12.881 -9.455 1.00 92.88 150 THR A CA 1
ATOM 1171 C C . THR A 1 150 ? 13.197 -12.324 -10.849 1.00 92.88 150 THR A C 1
ATOM 1173 O O . THR A 1 150 ? 13.014 -13.019 -11.845 1.00 92.88 150 THR A O 1
ATOM 1176 N N . ALA A 1 151 ? 13.712 -11.095 -10.950 1.00 93.50 151 ALA A N 1
ATOM 1177 C CA . ALA A 1 151 ? 14.089 -10.501 -12.232 1.00 93.50 151 ALA A CA 1
ATOM 11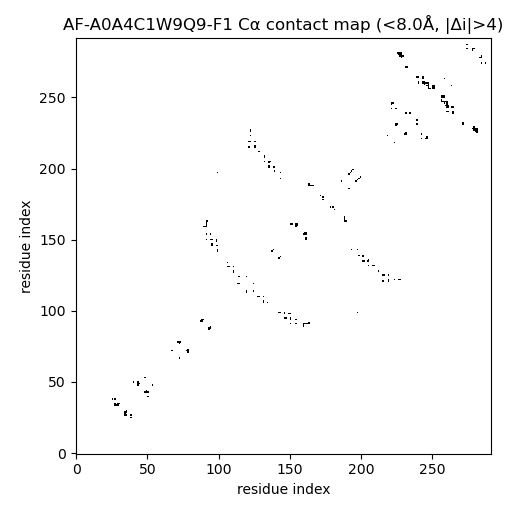78 C C . ALA A 1 151 ? 15.243 -11.254 -12.912 1.00 93.50 151 ALA A C 1
ATOM 1180 O O . ALA A 1 151 ? 15.248 -11.366 -14.135 1.00 93.50 151 ALA A O 1
ATOM 1181 N N . ARG A 1 152 ? 16.202 -11.799 -12.151 1.00 91.94 152 ARG A N 1
ATOM 1182 C CA . ARG A 1 152 ? 17.283 -12.633 -12.703 1.00 91.94 152 ARG A CA 1
ATOM 1183 C C . ARG A 1 152 ? 16.747 -13.938 -13.284 1.00 91.94 152 ARG A C 1
ATOM 1185 O O . ARG A 1 152 ? 17.056 -14.249 -14.428 1.00 91.94 152 ARG A O 1
ATOM 1192 N N . GLU A 1 153 ? 15.897 -14.643 -12.543 1.00 92.75 153 GLU A N 1
ATOM 1193 C CA . GLU A 1 153 ? 15.273 -15.897 -12.996 1.00 92.75 153 GLU A CA 1
ATOM 1194 C C . GLU A 1 153 ? 14.404 -15.687 -14.252 1.00 92.75 153 GLU A C 1
ATOM 1196 O O . GLU A 1 153 ? 14.468 -16.454 -15.221 1.00 92.75 153 GLU A O 1
ATOM 1201 N N . LEU A 1 154 ? 13.619 -14.604 -14.276 1.00 90.94 154 LEU A N 1
ATOM 1202 C CA . LEU A 1 154 ? 12.832 -14.222 -15.450 1.00 90.94 154 LEU A CA 1
ATOM 1203 C C . LEU A 1 154 ? 13.724 -13.796 -16.621 1.00 90.94 154 LEU A C 1
ATOM 1205 O O . LEU A 1 154 ? 13.431 -14.144 -17.764 1.00 90.94 154 LEU A O 1
ATOM 1209 N N . GLY A 1 155 ? 14.819 -13.084 -16.351 1.00 90.00 155 GLY A N 1
ATOM 1210 C CA . GLY A 1 155 ? 15.778 -12.647 -17.362 1.00 90.00 155 GLY A CA 1
ATOM 1211 C C . GLY A 1 155 ? 16.437 -13.826 -18.069 1.00 90.00 155 GLY A C 1
ATOM 1212 O O . GLY A 1 155 ? 16.450 -13.868 -19.296 1.00 90.00 155 GLY A O 1
ATOM 1213 N N . GLU A 1 156 ? 16.874 -14.839 -17.317 1.00 90.12 156 GLU A N 1
ATOM 1214 C CA . GLU A 1 156 ? 17.408 -16.091 -17.871 1.00 90.12 156 GLU A CA 1
ATOM 1215 C C . GLU A 1 156 ? 16.391 -16.795 -18.778 1.00 90.12 156 GLU A C 1
ATOM 1217 O O . GLU A 1 156 ? 16.737 -17.250 -19.869 1.00 90.12 156 GLU A O 1
ATOM 1222 N N . THR A 1 157 ? 15.121 -16.821 -18.366 1.00 90.69 157 THR A N 1
ATOM 1223 C CA . THR A 1 157 ? 14.031 -17.428 -19.145 1.00 90.69 157 THR A CA 1
ATOM 1224 C C . THR A 1 157 ? 13.749 -16.664 -20.444 1.00 90.69 157 THR A C 1
ATOM 1226 O O . THR A 1 157 ? 13.456 -17.270 -21.474 1.00 90.69 157 THR A O 1
ATOM 1229 N N . LEU A 1 158 ? 13.838 -15.333 -20.408 1.00 87.81 158 LEU A N 1
ATOM 1230 C CA . LEU A 1 158 ? 13.546 -14.446 -21.538 1.00 87.81 158 LEU A CA 1
ATOM 1231 C C . LEU A 1 158 ? 14.775 -14.145 -22.414 1.00 87.81 158 LEU A C 1
ATOM 1233 O O . LEU A 1 158 ? 14.645 -13.460 -23.428 1.00 87.81 158 LEU A O 1
ATOM 1237 N N . GLY A 1 159 ? 15.960 -14.643 -22.046 1.00 87.31 159 GLY A N 1
ATOM 1238 C CA . GLY A 1 159 ? 17.217 -14.354 -22.740 1.00 87.31 159 GLY A CA 1
ATOM 1239 C C . GLY A 1 159 ? 17.724 -12.919 -22.542 1.00 87.31 159 GLY A C 1
ATOM 1240 O O . GLY A 1 159 ? 18.478 -12.418 -23.376 1.00 87.31 159 GLY A O 1
ATOM 1241 N N . VAL A 1 160 ? 17.310 -12.249 -21.463 1.00 86.25 160 VAL A N 1
ATOM 1242 C CA . VAL A 1 160 ? 17.760 -10.905 -21.080 1.00 86.25 160 VAL A CA 1
ATOM 1243 C C . VAL A 1 160 ? 18.925 -11.032 -20.104 1.00 86.25 160 VAL A C 1
ATOM 1245 O O . VAL A 1 160 ? 18.789 -11.613 -19.028 1.00 86.25 160 VAL A O 1
ATOM 1248 N N . GLU A 1 161 ? 20.083 -10.478 -20.463 1.00 83.81 161 GLU A N 1
ATOM 1249 C CA . GLU A 1 161 ? 21.256 -10.506 -19.587 1.00 83.81 161 GLU A CA 1
ATOM 1250 C C . GLU A 1 161 ? 21.020 -9.614 -18.350 1.00 83.81 161 GLU A C 1
ATOM 1252 O O . GLU A 1 161 ? 20.667 -8.443 -18.513 1.00 83.81 161 GLU A O 1
ATOM 1257 N N . PRO A 1 162 ? 21.224 -10.116 -17.113 1.00 84.44 162 PRO A N 1
ATOM 1258 C CA . PRO A 1 162 ? 20.928 -9.378 -15.888 1.00 84.44 162 PRO A CA 1
ATOM 1259 C C . PRO A 1 162 ? 22.024 -8.358 -15.558 1.00 84.44 162 PRO A C 1
ATOM 1261 O O . PRO A 1 162 ? 22.755 -8.480 -14.571 1.00 84.44 162 PRO A O 1
ATOM 1264 N N . LYS A 1 163 ? 22.170 -7.355 -16.423 1.00 85.38 163 LYS A N 1
ATOM 1265 C CA . LYS A 1 163 ? 23.152 -6.279 -16.304 1.00 85.38 163 LYS A CA 1
ATOM 1266 C C . LYS A 1 163 ? 22.485 -4.927 -16.491 1.00 85.38 163 LYS A C 1
ATOM 1268 O O . LYS A 1 163 ? 21.699 -4.732 -17.411 1.00 85.38 163 LYS A O 1
ATOM 1273 N N . PHE A 1 164 ? 22.853 -3.992 -15.622 1.00 83.56 164 PHE A N 1
ATOM 1274 C CA . PHE A 1 164 ? 22.479 -2.589 -15.758 1.00 83.56 164 PHE A CA 1
ATOM 1275 C C . PHE A 1 164 ? 23.280 -1.934 -16.889 1.00 83.56 164 PHE A C 1
ATOM 1277 O O . PHE A 1 164 ? 24.465 -2.230 -17.076 1.00 83.56 164 PHE A O 1
ATOM 1284 N N . LYS A 1 165 ? 22.648 -1.022 -17.628 1.00 74.81 165 LYS A N 1
ATOM 1285 C CA . LYS A 1 165 ? 23.301 -0.198 -18.645 1.00 74.81 165 LYS A CA 1
ATOM 1286 C C . LYS A 1 165 ? 24.261 0.771 -17.954 1.00 74.81 165 LYS A C 1
ATOM 1288 O O . LYS A 1 165 ? 23.864 1.603 -17.142 1.00 74.81 165 LYS A O 1
AT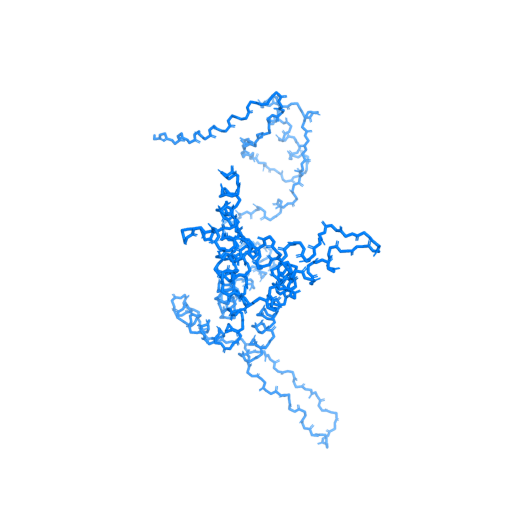OM 1293 N N . GLU A 1 166 ? 25.543 0.697 -18.296 1.00 70.00 166 GLU A N 1
ATOM 1294 C CA . GLU A 1 166 ? 26.532 1.632 -17.762 1.00 70.00 166 GLU A CA 1
ATOM 1295 C C . GLU A 1 166 ? 26.400 3.005 -18.438 1.00 70.00 166 GLU A C 1
ATOM 1297 O O . GLU A 1 166 ? 26.604 3.159 -19.646 1.00 70.00 166 GLU A O 1
ATOM 1302 N N . ALA A 1 167 ? 26.084 4.037 -17.653 1.00 64.94 167 ALA A N 1
ATOM 1303 C CA . ALA A 1 167 ? 26.103 5.410 -18.138 1.00 64.94 167 ALA A CA 1
ATOM 1304 C C . ALA A 1 167 ? 27.551 5.877 -18.371 1.00 64.94 167 ALA A C 1
ATOM 1306 O O . ALA A 1 167 ? 28.423 5.745 -17.508 1.00 64.94 167 ALA A O 1
ATOM 1307 N N . ARG A 1 168 ? 27.820 6.487 -19.535 1.00 63.72 168 ARG A N 1
ATOM 1308 C CA . ARG A 1 168 ? 29.139 7.069 -19.829 1.00 63.72 168 ARG A CA 1
ATOM 1309 C C . ARG A 1 168 ? 29.433 8.202 -18.843 1.00 63.72 168 ARG A C 1
ATOM 1311 O O . ARG A 1 168 ? 28.785 9.247 -18.876 1.00 63.72 168 ARG A O 1
ATOM 1318 N N . GLN A 1 169 ? 30.480 8.042 -18.040 1.00 64.38 169 GLN A N 1
ATOM 1319 C CA . GLN A 1 169 ? 30.915 9.080 -17.111 1.00 64.38 169 GLN A CA 1
ATOM 1320 C C . GLN A 1 169 ? 31.525 10.270 -17.860 1.00 64.38 169 GLN A C 1
ATOM 1322 O O . GLN A 1 169 ? 32.483 10.139 -18.632 1.00 64.38 169 GLN A O 1
ATOM 1327 N N . ARG A 1 170 ? 30.975 11.463 -17.627 1.00 62.72 170 ARG A N 1
ATOM 1328 C CA . ARG A 1 170 ? 31.508 12.703 -18.192 1.00 62.72 170 ARG A CA 1
ATOM 1329 C C . ARG A 1 170 ? 32.680 13.179 -17.338 1.00 62.72 170 ARG A C 1
ATOM 1331 O O . ARG A 1 170 ? 32.479 13.706 -16.251 1.00 62.72 170 ARG A O 1
ATOM 1338 N N . LYS A 1 171 ? 33.903 13.066 -17.858 1.00 67.44 171 LYS A N 1
ATOM 1339 C CA . LYS A 1 171 ? 35.069 13.704 -17.234 1.00 67.44 171 LYS A CA 1
ATOM 1340 C C . LYS A 1 171 ? 34.951 15.223 -17.363 1.00 67.44 171 LYS A C 1
ATOM 1342 O O . LYS A 1 171 ? 34.805 15.741 -18.477 1.00 67.44 171 LYS A O 1
ATOM 1347 N N . LYS A 1 172 ? 35.012 15.947 -16.241 1.00 67.25 172 LYS A N 1
ATOM 1348 C CA . LYS A 1 172 ? 35.194 17.402 -16.280 1.00 67.25 172 LYS A CA 1
ATOM 1349 C C . LYS A 1 172 ? 36.585 17.701 -16.829 1.00 67.25 172 LYS A C 1
ATOM 1351 O O . LYS A 1 172 ? 37.575 17.084 -16.446 1.00 67.25 172 LYS A O 1
ATOM 1356 N N . ARG A 1 173 ? 36.645 18.645 -17.764 1.00 64.94 173 ARG A N 1
ATOM 1357 C CA . ARG A 1 173 ? 37.910 19.128 -18.312 1.00 64.94 173 ARG A CA 1
ATOM 1358 C C . ARG A 1 173 ? 38.602 19.963 -17.234 1.00 64.94 173 ARG A C 1
ATOM 1360 O O . ARG A 1 173 ? 37.978 20.888 -16.723 1.00 64.94 173 ARG A O 1
ATOM 1367 N N . ARG A 1 174 ? 39.856 19.646 -16.909 1.00 73.31 174 ARG A N 1
ATOM 1368 C CA . ARG A 1 174 ? 40.675 20.494 -16.028 1.00 73.31 174 ARG A CA 1
ATOM 1369 C C . ARG A 1 174 ? 41.109 21.746 -16.771 1.00 73.31 174 ARG A C 1
ATOM 1371 O O . ARG A 1 174 ? 41.377 21.674 -17.976 1.00 73.31 174 ARG A O 1
ATOM 1378 N N . MET A 1 175 ? 41.139 22.874 -16.068 1.00 77.31 175 MET A N 1
ATOM 1379 C CA . MET A 1 175 ? 41.614 24.135 -16.638 1.00 77.31 175 MET A CA 1
ATOM 1380 C C . MET A 1 175 ? 43.112 24.313 -16.391 1.00 77.31 175 MET A C 1
ATOM 1382 O O . MET A 1 175 ? 43.800 24.835 -17.267 1.00 77.31 175 MET A O 1
ATOM 1386 N N . PHE A 1 176 ? 43.623 23.818 -15.258 1.00 81.62 176 PHE A N 1
ATOM 1387 C CA . PHE A 1 176 ? 45.032 23.932 -14.880 1.00 81.62 176 PHE A CA 1
ATOM 1388 C C . PHE A 1 176 ? 45.594 22.613 -14.328 1.00 81.62 176 PHE A C 1
ATOM 1390 O O . PHE A 1 176 ? 44.880 21.823 -13.720 1.00 81.62 176 PHE A O 1
ATOM 1397 N N . GLU A 1 177 ? 46.894 22.377 -14.525 1.00 75.06 177 GLU A N 1
ATOM 1398 C CA . GLU A 1 177 ? 47.569 21.127 -14.125 1.00 75.06 177 GLU A CA 1
ATOM 1399 C C . GLU A 1 177 ? 47.704 20.948 -12.604 1.00 75.06 177 GLU A C 1
ATOM 1401 O O . GLU A 1 177 ? 47.866 19.824 -12.139 1.00 75.06 177 GLU A O 1
ATOM 1406 N N . TYR A 1 178 ? 47.620 22.032 -11.822 1.00 81.94 178 TYR A N 1
ATOM 1407 C CA . TYR A 1 178 ? 47.668 21.971 -10.355 1.00 81.94 178 TYR A CA 1
ATOM 1408 C C . TYR A 1 178 ? 46.309 21.635 -9.714 1.00 81.94 178 TYR A C 1
ATOM 1410 O O . TYR A 1 178 ? 46.240 21.456 -8.498 1.00 81.94 178 TYR A O 1
ATOM 1418 N N . GLU A 1 179 ? 45.224 21.575 -10.495 1.00 75.75 179 GLU A N 1
ATOM 1419 C CA . GLU A 1 179 ? 43.901 21.178 -10.005 1.00 75.75 179 GLU A CA 1
ATOM 1420 C C . GLU A 1 179 ? 43.839 19.651 -9.838 1.00 75.75 179 GLU A C 1
ATOM 1422 O O . GLU A 1 179 ? 44.165 18.888 -10.756 1.00 75.75 179 GLU A O 1
ATOM 1427 N N . GLY A 1 180 ? 43.404 19.199 -8.657 1.00 73.25 180 GLY A N 1
ATOM 1428 C CA . GLY A 1 180 ? 43.124 17.784 -8.403 1.00 73.25 180 GLY A CA 1
ATOM 1429 C C . GLY A 1 180 ? 42.047 17.250 -9.349 1.00 73.25 180 GLY A C 1
ATOM 1430 O O . GLY A 1 180 ? 41.195 18.004 -9.823 1.00 73.25 180 GLY A O 1
ATOM 1431 N N . GLU A 1 181 ? 42.081 15.951 -9.662 1.00 69.62 181 GLU A N 1
ATOM 1432 C CA . GLU A 1 181 ? 40.971 15.352 -10.406 1.00 69.62 181 GLU A CA 1
ATOM 1433 C C . GLU A 1 181 ? 39.731 15.295 -9.503 1.00 69.62 181 GLU A C 1
ATOM 1435 O O . GLU A 1 181 ? 39.754 14.644 -8.462 1.00 69.62 181 GLU A O 1
ATOM 1440 N N . ASP A 1 182 ? 38.646 15.957 -9.914 1.00 65.56 182 ASP A N 1
ATOM 1441 C CA . ASP A 1 182 ? 37.311 15.669 -9.386 1.00 65.56 182 ASP A CA 1
ATOM 1442 C C . ASP A 1 182 ? 36.931 14.255 -9.855 1.00 65.56 182 ASP A C 1
ATOM 1444 O O . ASP A 1 182 ? 36.459 14.071 -10.985 1.00 65.56 182 ASP A O 1
ATOM 1448 N N . GLU A 1 183 ? 37.170 13.244 -9.019 1.00 65.06 183 GLU A N 1
ATOM 1449 C CA . GLU A 1 183 ? 36.624 11.905 -9.233 1.00 65.06 183 GLU A CA 1
ATOM 1450 C C . GLU A 1 183 ? 35.137 11.911 -8.846 1.00 65.06 183 GLU A C 1
ATOM 1452 O O . GLU A 1 183 ? 34.804 12.149 -7.681 1.00 65.06 183 GLU A O 1
ATOM 1457 N N . PRO A 1 184 ? 34.206 11.691 -9.793 1.00 61.81 184 PRO A N 1
ATOM 1458 C CA . PRO A 1 184 ? 32.800 11.560 -9.444 1.00 61.81 184 PRO A CA 1
ATOM 1459 C C . PRO A 1 184 ? 32.616 10.349 -8.522 1.00 61.81 184 PRO A C 1
ATOM 1461 O O . PRO A 1 184 ? 33.184 9.286 -8.770 1.00 61.81 184 PRO A O 1
ATOM 1464 N N . MET A 1 185 ? 31.805 10.510 -7.473 1.00 59.38 185 MET A N 1
ATOM 1465 C CA . MET A 1 185 ? 31.452 9.427 -6.552 1.00 59.38 185 MET A CA 1
ATOM 1466 C C . MET A 1 185 ? 30.885 8.248 -7.364 1.00 59.38 185 MET A C 1
ATOM 1468 O O . MET A 1 185 ? 29.880 8.396 -8.058 1.00 59.38 185 MET A O 1
ATOM 1472 N N . GLN A 1 186 ? 31.571 7.103 -7.346 1.00 58.94 186 GLN A N 1
ATOM 1473 C CA . GLN A 1 186 ? 31.168 5.915 -8.100 1.00 58.94 186 GLN A CA 1
ATOM 1474 C C . GLN A 1 186 ? 30.048 5.183 -7.359 1.00 58.94 186 GLN A C 1
ATOM 1476 O O . GLN A 1 186 ? 30.304 4.287 -6.557 1.00 58.94 186 GLN A O 1
ATOM 1481 N N . GLU A 1 187 ? 28.799 5.544 -7.627 1.00 64.50 187 GLU A N 1
ATOM 1482 C CA . GLU A 1 187 ? 27.678 4.669 -7.291 1.00 64.50 187 GLU A CA 1
ATOM 1483 C C . GLU A 1 187 ? 27.506 3.621 -8.396 1.00 64.50 187 GLU A C 1
ATOM 1485 O O . GLU A 1 187 ? 27.556 3.929 -9.588 1.00 64.50 187 GLU A O 1
ATOM 1490 N N . SER A 1 188 ? 27.352 2.353 -8.003 1.00 80.12 188 SER A N 1
ATOM 1491 C CA . SER A 1 188 ? 26.976 1.290 -8.941 1.00 80.12 188 SER A CA 1
ATOM 1492 C C . SER A 1 188 ? 25.620 1.631 -9.559 1.00 80.12 188 SER A C 1
ATOM 1494 O O . SER A 1 188 ? 24.729 2.076 -8.838 1.00 80.12 188 SER A O 1
ATOM 1496 N N . ALA A 1 189 ? 25.427 1.359 -10.854 1.00 83.19 189 ALA A N 1
ATOM 1497 C CA . ALA A 1 189 ? 24.142 1.568 -11.530 1.00 83.19 189 ALA A CA 1
ATOM 1498 C C . ALA A 1 189 ? 22.974 0.868 -10.802 1.00 83.19 189 ALA A C 1
ATOM 1500 O O . ALA A 1 189 ? 21.859 1.381 -10.770 1.00 83.19 189 ALA A O 1
ATOM 1501 N N . GLU A 1 190 ? 23.250 -0.255 -10.131 1.00 86.31 190 GLU A N 1
ATOM 1502 C CA . GLU A 1 190 ? 22.292 -0.948 -9.266 1.00 86.31 190 GLU A CA 1
ATOM 1503 C C . GLU A 1 190 ? 21.910 -0.125 -8.025 1.00 86.31 190 GLU A C 1
ATOM 1505 O O . GLU A 1 190 ? 20.740 -0.078 -7.652 1.00 86.31 190 GLU A O 1
ATOM 1510 N N . GLN A 1 191 ? 22.876 0.547 -7.389 1.00 86.44 191 GLN A N 1
ATOM 1511 C CA . GLN A 1 191 ? 22.6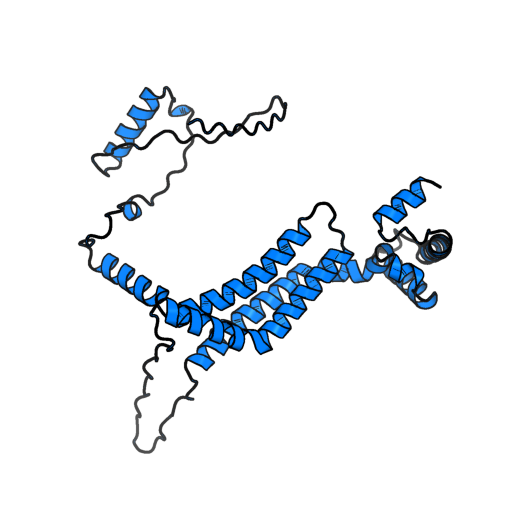14 1.417 -6.237 1.00 86.44 191 GLN A CA 1
ATOM 1512 C C . GLN A 1 191 ? 21.861 2.674 -6.659 1.00 86.44 191 GLN A C 1
ATOM 1514 O O . GLN A 1 191 ? 20.897 3.049 -5.994 1.00 86.44 191 GLN A O 1
ATOM 1519 N N . THR A 1 192 ? 22.227 3.270 -7.794 1.00 88.75 192 THR A N 1
ATOM 1520 C CA . THR A 1 192 ? 21.494 4.402 -8.366 1.00 88.75 192 THR A CA 1
ATOM 1521 C C . THR A 1 192 ? 20.046 4.011 -8.655 1.00 88.75 192 THR A C 1
ATOM 1523 O O . THR A 1 192 ? 19.132 4.680 -8.186 1.00 88.75 192 THR A O 1
ATOM 1526 N N . PHE A 1 193 ? 19.804 2.868 -9.308 1.00 91.75 193 PHE A N 1
ATOM 1527 C CA . PHE A 1 193 ? 18.446 2.367 -9.534 1.00 91.75 193 PHE A CA 1
ATOM 1528 C C . PHE A 1 193 ? 17.705 2.095 -8.214 1.00 91.75 193 PHE A C 1
ATOM 1530 O O . PHE A 1 193 ? 16.537 2.454 -8.053 1.00 91.75 193 PHE A O 1
ATOM 1537 N N . LYS A 1 194 ? 18.377 1.505 -7.222 1.00 93.25 194 LYS A N 1
ATOM 1538 C CA . LYS A 1 194 ? 17.784 1.259 -5.903 1.00 93.25 194 LYS A CA 1
ATOM 1539 C C . LYS A 1 194 ? 17.334 2.559 -5.222 1.00 93.25 194 LYS A C 1
ATOM 1541 O O . LYS A 1 194 ? 16.245 2.606 -4.648 1.00 93.25 194 LYS A O 1
ATOM 1546 N N . VAL A 1 195 ? 18.153 3.605 -5.281 1.00 90.94 195 VAL A N 1
ATOM 1547 C CA . VAL A 1 195 ? 17.875 4.885 -4.620 1.00 90.94 195 VAL A CA 1
ATOM 1548 C C . VAL A 1 195 ? 16.867 5.721 -5.399 1.00 90.94 195 VAL A C 1
ATOM 1550 O O . VAL A 1 195 ? 15.864 6.149 -4.830 1.00 90.94 195 VAL A O 1
ATOM 1553 N N . GLU A 1 196 ? 17.104 5.928 -6.689 1.00 92.50 196 GLU A N 1
ATOM 1554 C CA . GLU A 1 196 ? 16.323 6.845 -7.521 1.00 92.50 196 GLU A CA 1
ATOM 1555 C C . GLU A 1 196 ? 14.989 6.254 -7.980 1.00 92.50 196 GLU A C 1
ATOM 1557 O O . GLU A 1 196 ? 14.041 6.999 -8.221 1.00 92.50 196 GLU A O 1
ATOM 1562 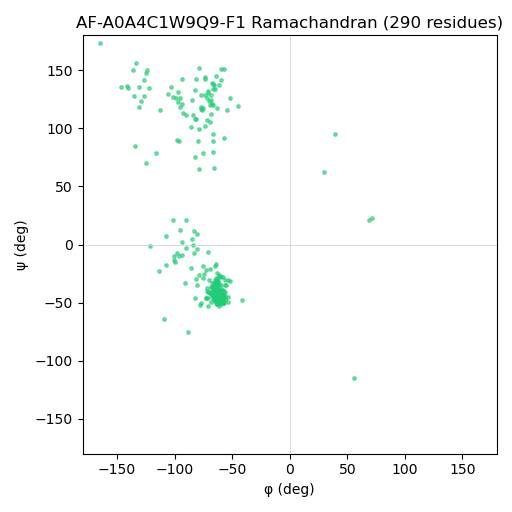N N . TYR A 1 197 ? 14.890 4.927 -8.084 1.00 93.44 197 TYR A N 1
ATOM 1563 C CA . TYR A 1 197 ? 13.672 4.260 -8.529 1.00 93.44 197 TYR A CA 1
ATOM 1564 C C . TYR A 1 197 ? 12.981 3.523 -7.384 1.00 93.44 197 TYR A C 1
ATOM 1566 O O . TYR A 1 197 ? 11.873 3.883 -6.985 1.00 93.44 197 TYR A O 1
ATOM 1574 N N . PHE A 1 198 ? 13.628 2.501 -6.820 1.00 95.56 198 PHE A N 1
ATOM 1575 C CA . PHE A 1 198 ? 12.964 1.599 -5.877 1.00 95.56 198 PHE A CA 1
ATOM 1576 C C . PHE A 1 198 ? 12.500 2.309 -4.597 1.00 95.56 198 PHE A C 1
ATOM 1578 O O . PHE A 1 198 ? 11.320 2.214 -4.243 1.00 95.56 198 PHE A O 1
ATOM 1585 N N . TYR A 1 199 ? 13.383 3.056 -3.923 1.00 94.56 199 TYR A N 1
ATOM 1586 C CA . TYR A 1 199 ? 12.986 3.784 -2.715 1.00 94.56 199 TYR A CA 1
ATOM 1587 C C . TYR A 1 199 ? 11.949 4.864 -3.012 1.00 94.56 199 TYR A C 1
ATOM 1589 O O . TYR A 1 199 ? 10.996 4.998 -2.247 1.00 94.56 199 TYR A O 1
ATOM 1597 N N . VAL A 1 200 ? 12.060 5.561 -4.146 1.00 94.75 200 VAL A N 1
ATOM 1598 C CA . VAL A 1 200 ? 11.074 6.572 -4.556 1.00 94.75 200 VAL A CA 1
ATOM 1599 C C . VAL A 1 200 ? 9.683 5.957 -4.729 1.00 94.75 200 VAL A C 1
ATOM 1601 O O . VAL A 1 200 ? 8.713 6.505 -4.200 1.00 94.75 200 VAL A O 1
ATOM 1604 N N . ILE A 1 201 ? 9.564 4.808 -5.401 1.00 93.75 201 ILE A N 1
ATOM 1605 C CA . ILE A 1 201 ? 8.282 4.107 -5.571 1.00 93.75 201 ILE A CA 1
ATOM 1606 C C . ILE A 1 201 ? 7.730 3.632 -4.225 1.00 93.75 201 ILE A C 1
ATOM 1608 O O . ILE A 1 201 ? 6.575 3.925 -3.900 1.00 93.75 201 ILE A O 1
ATOM 1612 N N . ALA A 1 202 ? 8.546 2.941 -3.424 1.00 93.12 202 ALA A N 1
ATOM 1613 C CA . ALA A 1 202 ? 8.111 2.392 -2.143 1.00 93.12 202 ALA A CA 1
ATOM 1614 C C . ALA A 1 202 ? 7.664 3.495 -1.167 1.00 93.12 202 ALA A C 1
ATOM 1616 O O . ALA A 1 202 ? 6.604 3.380 -0.546 1.00 93.12 202 ALA A O 1
ATOM 1617 N N . ASP A 1 203 ? 8.418 4.595 -1.074 1.00 92.44 203 ASP A N 1
ATOM 1618 C CA . ASP A 1 203 ? 8.087 5.718 -0.196 1.00 92.44 203 ASP A CA 1
ATOM 1619 C C . ASP A 1 203 ? 6.880 6.511 -0.684 1.00 92.44 203 ASP A C 1
ATOM 1621 O O . ASP A 1 203 ? 6.013 6.867 0.119 1.00 92.44 203 ASP A O 1
ATOM 1625 N N . THR A 1 204 ? 6.775 6.751 -1.990 1.00 92.31 204 THR A N 1
ATOM 1626 C CA . THR A 1 204 ? 5.622 7.459 -2.557 1.00 92.31 204 THR A CA 1
ATOM 1627 C C . THR A 1 204 ? 4.338 6.662 -2.345 1.00 92.31 204 THR A C 1
ATOM 1629 O O . THR A 1 204 ? 3.319 7.235 -1.943 1.00 92.31 204 THR A O 1
ATOM 1632 N N . ALA A 1 205 ? 4.380 5.341 -2.547 1.00 90.31 205 ALA A N 1
ATOM 1633 C CA . ALA A 1 205 ? 3.250 4.457 -2.285 1.00 90.31 205 ALA A CA 1
ATOM 1634 C C . ALA A 1 205 ? 2.877 4.459 -0.794 1.00 90.31 205 ALA A C 1
ATOM 1636 O O . ALA A 1 205 ? 1.722 4.728 -0.454 1.00 90.31 205 ALA A O 1
ATOM 1637 N N . ALA A 1 206 ? 3.849 4.263 0.102 1.00 89.06 206 ALA A N 1
ATOM 1638 C CA . ALA A 1 206 ? 3.619 4.256 1.546 1.00 89.06 206 ALA A CA 1
ATOM 1639 C C . ALA A 1 206 ? 3.020 5.579 2.053 1.00 89.06 206 ALA A C 1
ATOM 1641 O O . ALA A 1 206 ? 2.041 5.575 2.802 1.00 89.06 206 ALA A O 1
ATOM 1642 N N . GLN A 1 207 ? 3.562 6.721 1.619 1.00 89.44 207 GLN A N 1
ATOM 1643 C CA . GLN A 1 207 ? 3.065 8.043 2.011 1.00 89.44 207 GLN A CA 1
ATOM 1644 C C . GLN A 1 207 ? 1.670 8.325 1.451 1.00 89.44 207 GLN A C 1
ATOM 1646 O O . GLN A 1 207 ? 0.819 8.854 2.169 1.00 89.44 207 GLN A O 1
ATOM 1651 N N . SER A 1 208 ? 1.415 7.955 0.194 1.00 88.62 208 SER A N 1
ATOM 1652 C CA . SER A 1 208 ? 0.102 8.134 -0.432 1.00 88.62 208 SER A CA 1
ATOM 1653 C C . SER A 1 208 ? -0.974 7.325 0.285 1.00 88.62 208 SER A C 1
ATOM 1655 O O . SER A 1 208 ? -2.058 7.845 0.546 1.00 88.62 208 SER A O 1
ATOM 1657 N N . LEU A 1 209 ? -0.671 6.077 0.655 1.00 85.75 209 LEU A N 1
ATOM 1658 C CA . LEU A 1 209 ? -1.585 5.229 1.420 1.00 85.75 209 LEU A CA 1
ATOM 1659 C C . LEU A 1 209 ? -1.796 5.787 2.829 1.00 85.75 209 LEU A C 1
ATOM 1661 O O . LEU A 1 209 ? -2.937 5.954 3.249 1.00 85.75 209 LEU A O 1
ATOM 1665 N N . LYS A 1 210 ? -0.722 6.169 3.530 1.00 85.62 210 LYS A N 1
ATOM 1666 C CA . LYS A 1 210 ? -0.823 6.754 4.873 1.00 85.62 210 LYS A CA 1
ATOM 1667 C C . LYS A 1 210 ? -1.726 7.990 4.893 1.00 85.62 210 LYS A C 1
ATOM 1669 O O . LYS A 1 210 ? -2.602 8.069 5.744 1.00 85.62 210 LYS A O 1
ATOM 1674 N N . ARG A 1 211 ? -1.560 8.913 3.935 1.00 84.56 211 ARG A N 1
ATOM 1675 C CA . ARG A 1 211 ? -2.405 10.116 3.819 1.00 84.56 211 ARG A CA 1
ATOM 1676 C C . ARG A 1 211 ? -3.861 9.773 3.515 1.00 84.56 211 ARG A C 1
ATOM 1678 O O . ARG A 1 211 ? -4.759 10.311 4.148 1.00 84.56 211 ARG A O 1
ATOM 1685 N N . ARG A 1 212 ? -4.110 8.867 2.562 1.00 82.06 212 ARG A N 1
ATOM 1686 C CA . ARG A 1 212 ? -5.481 8.480 2.174 1.00 82.06 212 ARG A CA 1
ATOM 1687 C C . ARG A 1 212 ? -6.256 7.823 3.312 1.00 82.06 212 ARG A C 1
ATOM 1689 O O . ARG A 1 212 ? -7.473 7.952 3.362 1.00 82.06 212 ARG A O 1
ATOM 1696 N N . PHE A 1 213 ? -5.562 7.129 4.208 1.00 82.88 213 PHE A N 1
ATOM 1697 C CA . PHE A 1 213 ? -6.192 6.341 5.265 1.00 82.88 213 PHE A CA 1
ATOM 1698 C C . PHE A 1 213 ? -6.064 6.947 6.663 1.00 82.88 213 PHE A C 1
ATOM 1700 O O . PHE A 1 213 ? -6.506 6.339 7.634 1.00 82.88 213 PHE A O 1
ATOM 1707 N N . GLU A 1 214 ? -5.538 8.167 6.767 1.00 85.06 214 GLU A N 1
ATOM 1708 C CA . GLU A 1 214 ? -5.437 8.907 8.026 1.00 85.06 214 GLU A CA 1
ATOM 1709 C C . GLU A 1 214 ? -6.813 9.154 8.656 1.00 85.06 214 GLU A C 1
ATOM 1711 O O . GLU A 1 214 ? -6.985 8.975 9.858 1.00 85.06 214 GLU A O 1
ATOM 1716 N N . GLN A 1 215 ? -7.820 9.464 7.834 1.00 82.19 215 GLN A N 1
ATOM 1717 C CA . GLN A 1 215 ? -9.196 9.641 8.302 1.00 82.19 215 GLN A CA 1
ATOM 1718 C C . GLN A 1 215 ? -9.801 8.337 8.830 1.00 82.19 215 GLN A C 1
ATOM 1720 O O . GLN A 1 215 ? -10.424 8.328 9.883 1.00 82.19 215 GLN A O 1
ATOM 1725 N N . ILE A 1 216 ? -9.596 7.209 8.141 1.00 83.38 216 ILE A N 1
ATOM 1726 C CA . ILE A 1 216 ? -10.091 5.912 8.629 1.00 83.38 216 ILE A CA 1
ATOM 1727 C C . ILE A 1 216 ? -9.448 5.578 9.978 1.00 83.38 216 ILE A C 1
ATOM 1729 O O . ILE A 1 216 ? -10.148 5.137 10.883 1.00 83.38 216 ILE A O 1
ATOM 1733 N N . ALA A 1 217 ? -8.155 5.859 10.146 1.00 82.69 217 ALA A N 1
ATOM 1734 C CA . ALA A 1 217 ? -7.460 5.659 11.413 1.00 82.69 217 ALA A CA 1
ATOM 1735 C C . ALA A 1 217 ? -7.951 6.602 12.529 1.00 82.69 217 ALA A C 1
ATOM 1737 O O . ALA A 1 217 ? -8.039 6.188 13.688 1.00 82.69 217 ALA A O 1
ATOM 1738 N N . SER A 1 218 ? -8.297 7.856 12.215 1.00 85.44 218 SER A N 1
ATOM 1739 C CA . SER A 1 218 ? -8.860 8.778 13.209 1.00 85.44 218 SER A CA 1
ATOM 1740 C C . SER A 1 218 ? -10.262 8.343 13.646 1.00 85.44 218 SER A C 1
ATOM 1742 O O . SER A 1 218 ? -10.532 8.290 14.848 1.00 85.44 218 SER A O 1
ATOM 1744 N N . TYR A 1 219 ? -11.117 7.922 12.707 1.00 85.62 219 TYR A N 1
ATOM 1745 C CA . TYR A 1 219 ? -12.422 7.338 13.024 1.00 85.62 219 TYR A CA 1
ATOM 1746 C C . TYR A 1 219 ? -12.295 6.030 13.814 1.00 85.62 219 TYR A C 1
ATOM 1748 O O . TYR A 1 219 ? -13.067 5.821 14.749 1.00 85.62 219 TYR A O 1
ATOM 1756 N N . ASP A 1 220 ? -11.308 5.190 13.495 1.00 84.56 220 ASP A N 1
ATOM 1757 C CA . ASP A 1 220 ? -10.968 3.980 14.257 1.00 84.56 220 ASP A CA 1
ATOM 1758 C C . ASP A 1 220 ? -10.537 4.297 15.689 1.00 84.56 220 ASP A C 1
ATOM 1760 O O . ASP A 1 220 ? -10.967 3.670 16.652 1.00 84.56 220 ASP A O 1
ATOM 1764 N N . THR A 1 221 ? -9.769 5.363 15.875 1.00 86.62 221 THR A N 1
ATOM 1765 C CA . THR A 1 221 ? -9.336 5.788 17.210 1.00 86.62 221 THR A CA 1
ATOM 1766 C C . THR A 1 221 ? -10.514 6.255 18.070 1.00 86.62 221 THR A C 1
ATOM 1768 O O . THR A 1 221 ? -10.626 5.842 19.236 1.00 86.62 221 THR A O 1
ATOM 1771 N N . MET A 1 222 ? -11.392 7.077 17.484 1.00 88.00 222 MET A N 1
ATOM 1772 C CA . MET A 1 222 ? -12.525 7.700 18.171 1.00 88.00 222 MET A CA 1
ATOM 1773 C C . MET A 1 222 ? -13.684 6.732 18.389 1.00 88.00 222 MET A C 1
ATOM 1775 O O . MET A 1 222 ? -14.154 6.591 19.510 1.00 88.00 222 MET A O 1
ATOM 1779 N N . PHE A 1 223 ? -14.125 6.029 17.347 1.00 87.50 223 PHE A N 1
ATOM 1780 C CA . PHE A 1 223 ? -15.313 5.174 17.395 1.00 87.50 223 PHE A CA 1
ATOM 1781 C C . PHE A 1 223 ? -14.979 3.681 17.549 1.00 87.50 223 PHE A C 1
ATOM 1783 O O . PHE A 1 223 ? -15.883 2.895 17.825 1.00 87.50 223 PHE A O 1
ATOM 1790 N N . GLY A 1 224 ? -13.702 3.287 17.427 1.00 86.25 224 GLY A N 1
ATOM 1791 C CA . GLY A 1 224 ? -13.192 1.902 17.458 1.00 86.25 224 GLY A CA 1
ATOM 1792 C C . GLY A 1 224 ? -13.829 1.006 18.499 1.00 86.25 224 GLY A C 1
ATOM 1793 O O . GLY A 1 224 ? -14.297 -0.100 18.230 1.00 86.25 224 GLY A O 1
ATOM 1794 N N . PHE A 1 225 ? -13.897 1.543 19.714 1.00 87.38 225 PHE A N 1
ATOM 1795 C CA . PHE A 1 225 ? -14.374 0.827 20.888 1.00 87.38 225 PHE A CA 1
ATOM 1796 C C . PHE A 1 225 ? -15.856 0.430 20.808 1.00 87.38 225 PHE A C 1
ATOM 1798 O O . PHE A 1 225 ? -16.267 -0.480 21.519 1.00 87.38 225 PHE A O 1
ATOM 1805 N N . LEU A 1 226 ? -16.648 1.061 19.934 1.00 85.94 226 LEU A N 1
ATOM 1806 C CA . LEU A 1 226 ? -18.060 0.730 19.729 1.00 85.94 226 LEU A CA 1
ATOM 1807 C C . LEU A 1 226 ? -18.254 -0.479 18.801 1.00 85.94 226 LEU A C 1
ATOM 1809 O O . LEU A 1 226 ? -19.231 -1.212 18.947 1.00 85.94 226 LEU A O 1
ATOM 1813 N N . TYR A 1 227 ? -17.342 -0.714 17.851 1.00 80.69 227 TYR A N 1
ATOM 1814 C CA . TYR A 1 227 ? -17.451 -1.822 16.891 1.00 80.69 227 TYR A CA 1
ATOM 1815 C C . TYR A 1 227 ? -16.472 -2.970 17.131 1.00 80.69 227 TYR A C 1
ATOM 1817 O O . TYR A 1 227 ? -16.730 -4.085 16.666 1.00 80.69 227 TYR A O 1
ATOM 1825 N N . HIS A 1 228 ? -15.407 -2.764 17.906 1.00 81.31 228 HIS A N 1
ATOM 1826 C CA . HIS A 1 228 ? -14.552 -3.842 18.397 1.00 81.31 228 HIS A CA 1
ATOM 1827 C C . HIS A 1 228 ? -15.167 -4.499 19.637 1.00 81.31 228 HIS A C 1
ATOM 1829 O O . HIS A 1 228 ? -14.714 -4.314 20.761 1.00 81.31 228 HIS A O 1
ATOM 1835 N N . VAL A 1 229 ? -16.206 -5.315 19.430 1.00 78.69 229 VAL A N 1
ATOM 1836 C CA . VAL A 1 229 ? -17.003 -5.928 20.516 1.00 78.69 229 VAL A CA 1
ATOM 1837 C C . VAL A 1 229 ? -16.151 -6.726 21.509 1.00 78.69 229 VAL A C 1
ATOM 1839 O O . VAL A 1 229 ? -16.432 -6.735 22.704 1.00 78.69 229 VAL A O 1
ATOM 1842 N N . LYS A 1 230 ? -15.094 -7.387 21.024 1.00 80.25 230 LYS A N 1
ATOM 1843 C CA . LYS A 1 230 ? -14.142 -8.105 21.882 1.00 80.25 230 LYS A CA 1
ATOM 1844 C C . LYS A 1 230 ? -13.385 -7.145 22.801 1.00 80.25 230 LYS A C 1
ATOM 1846 O O . LYS A 1 230 ? -13.354 -7.355 24.006 1.00 80.25 230 LYS A O 1
ATOM 1851 N N . GLU A 1 231 ? -12.855 -6.061 22.239 1.00 81.31 231 GLU A N 1
ATOM 1852 C CA . GLU A 1 231 ? -12.141 -5.029 22.997 1.00 81.31 231 GLU A CA 1
ATOM 1853 C C . GLU A 1 231 ? -13.072 -4.326 23.991 1.00 81.31 231 GLU A C 1
ATOM 1855 O O . GLU A 1 231 ? -12.671 -4.069 25.121 1.00 81.31 231 GLU A O 1
ATOM 1860 N N . LEU A 1 232 ? -14.336 -4.089 23.621 1.00 84.00 232 LEU A N 1
ATOM 1861 C CA . LEU A 1 232 ? -15.342 -3.487 24.500 1.00 84.00 232 LEU A CA 1
ATOM 1862 C C . LEU A 1 232 ? -15.651 -4.341 25.743 1.00 84.00 232 LEU A C 1
ATOM 1864 O O . LEU A 1 232 ? -15.945 -3.794 26.803 1.00 84.00 232 LEU A O 1
ATOM 1868 N N . LYS A 1 233 ? -15.584 -5.674 25.639 1.00 81.69 233 LYS A N 1
ATOM 1869 C CA . LYS A 1 233 ? -15.792 -6.575 26.788 1.00 81.69 233 LYS A CA 1
ATOM 1870 C C . LYS A 1 233 ? -14.593 -6.598 27.740 1.00 81.69 233 LYS A C 1
ATOM 1872 O O . LYS A 1 233 ? -14.769 -6.818 28.934 1.00 81.69 233 LYS A O 1
ATOM 1877 N N . GLU A 1 234 ? -13.390 -6.368 27.223 1.00 85.44 234 GLU A N 1
ATOM 1878 C CA . GLU A 1 234 ? -12.132 -6.489 27.974 1.00 85.44 234 GLU A CA 1
ATOM 1879 C C . GLU A 1 234 ? -11.570 -5.144 28.461 1.00 85.44 234 GLU A C 1
ATOM 1881 O O . GLU A 1 234 ? -10.673 -5.101 29.310 1.00 85.44 234 GLU A O 1
ATOM 1886 N N . ILE A 1 235 ? -12.069 -4.026 27.930 1.00 87.94 235 ILE A N 1
ATOM 1887 C CA . ILE A 1 235 ? -11.575 -2.695 28.271 1.00 87.94 235 ILE A CA 1
ATOM 1888 C C . ILE A 1 235 ? -11.838 -2.367 29.748 1.00 87.94 235 ILE A C 1
ATOM 1890 O O . ILE A 1 235 ? -12.930 -2.549 30.290 1.00 87.94 235 ILE A O 1
ATOM 1894 N N . LYS A 1 236 ? -10.806 -1.844 30.416 1.00 92.12 236 LYS A N 1
ATOM 1895 C CA . LYS A 1 236 ? -10.911 -1.371 31.803 1.00 92.12 236 LYS A CA 1
ATOM 1896 C C . LYS A 1 236 ? -11.869 -0.185 31.893 1.00 92.12 236 LYS A C 1
ATOM 1898 O O . LYS A 1 236 ? -11.867 0.664 31.005 1.00 92.12 236 LYS A O 1
ATOM 1903 N N . GLU A 1 237 ? -12.608 -0.089 32.999 1.00 90.31 237 GLU A N 1
ATOM 1904 C CA . GLU A 1 237 ? -13.617 0.963 33.201 1.00 90.31 237 GLU A CA 1
ATOM 1905 C C . GLU A 1 237 ? -13.035 2.373 33.058 1.00 90.31 237 GLU A C 1
ATOM 1907 O O . GLU A 1 237 ? -13.596 3.175 32.319 1.00 90.31 237 GLU A O 1
ATOM 1912 N N . ASP A 1 238 ? -11.862 2.639 33.640 1.00 91.19 238 ASP A N 1
ATOM 1913 C CA . ASP A 1 238 ? -11.199 3.948 33.535 1.00 91.19 238 ASP A CA 1
ATOM 1914 C C . ASP A 1 238 ? -10.902 4.334 32.076 1.00 91.19 238 ASP A C 1
ATOM 1916 O O . ASP A 1 238 ? -11.107 5.472 31.660 1.00 91.19 238 ASP A O 1
ATOM 1920 N N . LYS A 1 239 ? -10.451 3.363 31.268 1.00 92.31 239 LYS A N 1
ATOM 1921 C CA . LYS A 1 239 ? -10.153 3.583 29.846 1.00 92.31 239 LYS A CA 1
ATOM 1922 C C . LYS A 1 239 ? -11.424 3.759 29.022 1.00 92.31 239 LYS A C 1
ATOM 1924 O O . LYS A 1 239 ? -11.428 4.562 28.095 1.00 92.31 239 LYS A O 1
ATOM 1929 N N . LEU A 1 240 ? -12.481 3.014 29.339 1.00 91.25 240 LEU A N 1
ATOM 1930 C CA . LEU A 1 240 ? -13.770 3.145 28.666 1.00 91.25 240 LEU A CA 1
ATOM 1931 C C . LEU A 1 240 ? -14.403 4.507 28.954 1.00 91.25 240 LEU A C 1
ATOM 1933 O O . LEU A 1 240 ? -14.889 5.156 28.033 1.00 91.25 240 LEU A O 1
ATOM 1937 N N . PHE A 1 241 ? -14.345 4.959 30.207 1.00 92.62 241 PHE A N 1
ATOM 1938 C CA . PHE A 1 241 ? -14.827 6.278 30.599 1.00 92.62 241 PHE A CA 1
ATOM 1939 C C . PHE A 1 241 ? -14.060 7.392 29.878 1.00 92.62 241 PHE A C 1
ATOM 1941 O O . PHE A 1 241 ? -14.682 8.305 29.332 1.00 92.62 241 PHE A O 1
ATOM 1948 N N . GLN A 1 242 ? -12.728 7.274 29.791 1.00 93.50 242 GLN A N 1
ATOM 1949 C CA . GLN A 1 242 ? -11.912 8.203 29.008 1.00 93.50 242 GLN A CA 1
ATOM 1950 C C . GLN A 1 242 ? -12.355 8.229 27.541 1.00 93.50 242 GLN A C 1
ATOM 1952 O O . GLN A 1 242 ? -12.656 9.299 27.030 1.00 93.50 242 GLN A O 1
ATOM 1957 N N . LYS A 1 243 ? -12.508 7.065 26.893 1.00 92.25 243 LYS A N 1
ATOM 1958 C CA . LYS A 1 243 ? -12.965 6.993 25.495 1.00 92.25 243 LYS A CA 1
ATOM 1959 C C . LYS A 1 243 ? -14.350 7.606 25.269 1.00 92.25 243 LYS A C 1
ATOM 1961 O O . LYS A 1 243 ? -14.559 8.258 24.252 1.00 92.25 243 LYS A O 1
ATOM 1966 N N . CYS A 1 244 ? -15.282 7.433 26.206 1.00 92.75 244 CYS A N 1
ATOM 1967 C CA . CYS A 1 244 ? -16.604 8.063 26.123 1.00 92.75 244 CYS A CA 1
ATOM 1968 C C . CYS A 1 244 ? -16.521 9.590 26.277 1.00 92.75 244 CYS A C 1
ATOM 1970 O O . CYS A 1 244 ? -17.249 10.313 25.605 1.00 92.75 244 CYS A O 1
ATOM 1972 N N . THR A 1 245 ? -15.616 10.079 27.128 1.00 92.06 245 THR A N 1
ATOM 1973 C CA . THR A 1 245 ? -15.382 11.517 27.346 1.00 92.06 245 THR A CA 1
ATOM 1974 C C . THR A 1 245 ? -14.676 12.162 26.149 1.00 92.06 245 THR A C 1
ATOM 1976 O O . THR A 1 245 ? -15.028 13.267 25.732 1.00 92.06 245 THR A O 1
ATOM 1979 N N . ASP A 1 246 ? -13.709 11.457 25.559 1.00 92.94 246 ASP A N 1
ATOM 1980 C CA . ASP A 1 246 ? -13.035 11.870 24.328 1.00 92.94 246 ASP A CA 1
ATOM 1981 C C . ASP A 1 246 ? -14.048 11.965 23.177 1.00 92.94 246 ASP A C 1
ATOM 1983 O O . ASP A 1 246 ? -14.033 12.934 22.419 1.00 92.94 246 ASP A O 1
ATOM 1987 N N . LEU A 1 247 ? -14.966 10.994 23.073 1.00 93.12 247 LEU A N 1
ATOM 1988 C CA . LEU A 1 247 ? -16.023 10.996 22.062 1.00 93.12 247 LEU A CA 1
ATOM 1989 C C . LEU A 1 247 ? -17.028 12.138 22.259 1.00 93.12 247 LEU A C 1
ATOM 1991 O O . LEU A 1 247 ? -17.358 12.806 21.284 1.00 93.12 247 LEU A O 1
ATOM 1995 N N . GLU A 1 248 ? -17.476 12.391 23.494 1.00 93.31 248 GLU A N 1
ATOM 1996 C CA . GLU A 1 248 ? -18.300 13.565 23.822 1.00 93.31 248 GLU A CA 1
ATOM 1997 C C . GLU A 1 248 ? -17.605 14.843 23.351 1.00 93.31 248 GLU A C 1
ATOM 1999 O O . GLU A 1 248 ? -18.205 15.646 22.645 1.00 93.31 248 GLU A O 1
ATOM 2004 N N . SER A 1 249 ? -16.322 15.003 23.682 1.00 91.94 249 SER A N 1
ATOM 2005 C CA . SER A 1 249 ? -15.550 16.197 23.320 1.00 91.94 249 SER A CA 1
ATOM 2006 C C . SER A 1 249 ? -15.403 16.354 21.803 1.00 91.94 249 SER A C 1
ATOM 2008 O O . SER A 1 249 ? -15.446 17.469 21.293 1.00 91.94 249 SER A O 1
ATOM 2010 N N . PHE A 1 250 ? -15.248 15.245 21.075 1.00 91.38 250 PHE A N 1
ATOM 2011 C CA . PHE A 1 250 ? -15.157 15.229 19.613 1.00 91.38 250 PHE A CA 1
ATOM 2012 C C . PHE A 1 250 ? -16.487 15.560 18.920 1.00 91.38 250 PHE A C 1
ATOM 2014 O O . PHE A 1 250 ? -16.480 16.131 17.834 1.00 91.38 250 PHE A O 1
ATOM 2021 N N . LEU A 1 251 ? -17.610 15.210 19.549 1.00 92.00 251 LEU A N 1
ATOM 2022 C CA . LEU A 1 251 ? -18.973 15.476 19.076 1.00 92.00 251 LEU A CA 1
ATOM 2023 C C . LEU A 1 251 ? -19.622 16.678 19.785 1.00 92.00 251 LEU A C 1
ATOM 2025 O O . LEU A 1 251 ? -20.845 16.792 19.844 1.00 92.00 251 LEU A O 1
ATOM 2029 N N . SER A 1 252 ? -18.804 17.552 20.369 1.00 91.88 252 SER A N 1
ATOM 2030 C CA . SER A 1 252 ? -19.255 18.809 20.958 1.00 91.88 252 SER A CA 1
ATOM 2031 C C . SER A 1 252 ? -18.909 19.962 20.023 1.00 91.88 252 SER A C 1
ATOM 2033 O O . SER A 1 252 ? -17.783 20.052 19.526 1.00 91.88 252 SER A O 1
ATOM 2035 N N . PHE A 1 253 ? -19.852 20.877 19.828 1.00 91.00 253 PHE A N 1
ATOM 2036 C CA . PHE A 1 253 ? -19.616 22.144 19.148 1.00 91.00 253 PHE A CA 1
ATOM 2037 C C . PHE A 1 253 ? -20.194 23.275 19.998 1.00 91.00 253 PHE A C 1
ATOM 2039 O O . PHE A 1 253 ? -21.391 23.317 20.268 1.00 91.00 253 PHE A O 1
ATOM 2046 N N . GLU A 1 254 ? -19.323 24.186 20.436 1.00 88.50 254 GLU A N 1
ATOM 2047 C CA . GLU A 1 254 ? -19.668 25.263 21.373 1.00 88.50 254 GLU A CA 1
ATOM 2048 C C . GLU A 1 254 ? -20.285 24.724 22.679 1.00 88.50 254 GLU A C 1
ATOM 2050 O O . GLU A 1 254 ? -19.593 24.058 23.451 1.00 88.50 254 GLU A O 1
ATOM 2055 N N . GLU A 1 255 ? -21.557 25.027 22.948 1.00 87.25 255 GLU A N 1
ATOM 2056 C CA . GLU A 1 255 ? -22.285 24.560 24.135 1.00 87.25 255 GLU A CA 1
ATOM 2057 C C . GLU A 1 255 ? -23.165 23.329 23.857 1.00 87.25 255 GLU A C 1
ATOM 2059 O O . GLU A 1 255 ? -23.698 22.732 24.796 1.00 87.25 255 GLU A O 1
ATOM 2064 N N . GLU A 1 256 ? -23.298 22.915 22.593 1.00 89.06 256 GLU A N 1
ATOM 2065 C CA . GLU A 1 256 ? -24.098 21.759 22.194 1.00 89.06 256 GLU A CA 1
ATOM 2066 C C . GLU A 1 256 ? -23.245 20.488 22.116 1.00 89.06 256 GLU A C 1
ATOM 2068 O O . GLU A 1 256 ? -22.076 20.502 21.717 1.00 89.06 256 GLU A O 1
ATOM 2073 N N . LYS A 1 257 ? -23.844 19.368 22.527 1.00 89.06 257 LYS A N 1
ATOM 2074 C CA . LYS A 1 257 ? -23.206 18.050 22.543 1.00 89.06 257 LYS A CA 1
ATOM 2075 C C . LYS A 1 257 ? -24.172 17.020 21.986 1.00 89.06 257 LYS A C 1
ATOM 2077 O O . LYS A 1 257 ? -25.280 16.893 22.507 1.00 89.06 257 LYS A O 1
ATOM 2082 N N . ASP A 1 258 ? -23.732 16.242 21.002 1.00 90.12 258 ASP A N 1
ATOM 2083 C CA . ASP A 1 258 ? -24.564 15.175 20.428 1.00 90.12 258 ASP A CA 1
ATOM 2084 C C . ASP A 1 258 ? -24.682 13.960 21.359 1.00 90.12 258 ASP A C 1
ATOM 2086 O O . ASP A 1 258 ? -25.633 13.183 21.273 1.00 90.12 258 ASP A O 1
ATOM 2090 N N . VAL A 1 259 ? -23.692 13.762 22.238 1.00 90.50 259 VAL A N 1
ATOM 2091 C CA . VAL A 1 259 ? -23.591 12.591 23.116 1.00 90.50 259 VAL A CA 1
ATOM 2092 C C . VAL A 1 259 ? -23.108 13.006 24.501 1.00 90.50 259 VAL A C 1
ATOM 2094 O O . VAL A 1 259 ? -22.125 13.730 24.632 1.00 90.50 259 VAL A O 1
ATOM 2097 N N . CYS A 1 260 ? -23.752 12.485 25.547 1.00 92.00 260 CYS A N 1
ATOM 2098 C CA . CYS A 1 260 ? -23.276 12.594 26.924 1.00 92.00 260 CYS A CA 1
ATOM 2099 C C . CYS A 1 260 ? -22.368 11.400 27.258 1.00 92.00 260 CYS A C 1
ATOM 2101 O O . CYS A 1 260 ? -22.827 10.263 27.378 1.00 92.00 260 CYS A O 1
ATOM 2103 N N . GLY A 1 261 ? -21.071 11.640 27.449 1.00 91.31 261 GLY A N 1
ATOM 2104 C CA . GLY A 1 261 ? -20.070 10.603 27.697 1.00 91.31 261 GLY A CA 1
ATOM 2105 C C . GLY A 1 261 ? -20.320 9.822 28.989 1.00 91.31 261 GLY A C 1
ATOM 2106 O O . GLY A 1 261 ? -20.055 8.621 29.049 1.00 91.31 261 GLY A O 1
ATOM 2107 N N . ARG A 1 262 ? -20.898 10.462 30.015 1.00 91.94 262 ARG A N 1
ATOM 2108 C CA . ARG A 1 262 ? -21.284 9.791 31.270 1.00 91.94 262 ARG A CA 1
ATOM 2109 C C . ARG A 1 262 ? -22.453 8.821 31.075 1.00 91.94 262 ARG A C 1
ATOM 2111 O O . ARG A 1 262 ? -22.435 7.731 31.655 1.00 91.94 262 ARG A O 1
ATOM 2118 N N . GLU A 1 263 ? -23.458 9.218 30.300 1.00 93.69 263 GLU A N 1
ATOM 2119 C CA . GLU A 1 263 ? -24.610 8.365 29.983 1.00 93.69 263 GLU A CA 1
ATOM 2120 C C . GLU A 1 263 ? -24.168 7.208 29.093 1.00 93.69 263 GLU A C 1
ATOM 2122 O O . GLU A 1 263 ? -24.353 6.055 29.480 1.00 93.69 263 GLU A O 1
ATOM 2127 N N . LEU A 1 264 ? -23.434 7.501 28.012 1.00 92.75 264 LEU A N 1
ATOM 2128 C CA . LEU A 1 264 ? -22.871 6.493 27.115 1.00 92.75 264 LEU A CA 1
ATOM 2129 C C . LEU A 1 264 ? -22.030 5.455 27.872 1.00 92.75 264 LEU A C 1
ATOM 2131 O O . LEU A 1 264 ? -22.182 4.255 27.659 1.00 92.75 264 LEU A O 1
ATOM 2135 N N . PHE A 1 265 ? -21.162 5.888 28.790 1.00 93.56 265 PHE A N 1
ATOM 2136 C CA . PHE A 1 265 ? -20.377 4.970 29.617 1.00 93.56 265 PHE A CA 1
ATOM 2137 C C . PHE A 1 265 ? -21.264 4.039 30.454 1.00 93.56 265 PHE A C 1
ATOM 2139 O O . PHE A 1 265 ? -20.998 2.839 30.547 1.00 93.56 265 PHE A O 1
ATOM 2146 N N . SER A 1 266 ? -22.317 4.588 31.061 1.00 91.50 266 SER A N 1
ATOM 2147 C CA . SER A 1 266 ? -23.241 3.827 31.905 1.00 91.50 266 SER A CA 1
ATOM 2148 C C . SER A 1 266 ? -24.022 2.803 31.078 1.00 91.50 266 SER A C 1
ATOM 2150 O O . SER A 1 266 ? -24.127 1.643 31.477 1.00 91.50 266 SER A O 1
ATOM 2152 N N . GLU A 1 267 ? -24.490 3.197 29.894 1.00 90.81 267 GLU A N 1
ATOM 2153 C CA . GLU A 1 267 ? -25.180 2.320 28.945 1.00 90.81 267 GLU A CA 1
ATOM 2154 C C . GLU A 1 267 ? -24.268 1.206 28.430 1.00 90.81 267 GLU A C 1
ATOM 2156 O O . GLU A 1 267 ? -24.643 0.035 28.474 1.00 90.81 267 GLU A O 1
ATOM 2161 N N . LEU A 1 268 ? -23.040 1.531 28.015 1.00 90.00 268 LEU A N 1
ATOM 2162 C CA . LEU A 1 268 ? -22.069 0.541 27.540 1.00 90.00 268 LEU A CA 1
ATOM 2163 C C . LEU A 1 268 ? -21.653 -0.437 28.642 1.00 90.00 268 LEU A C 1
ATOM 2165 O O . LEU A 1 268 ? -21.436 -1.621 28.367 1.00 90.00 268 LEU A O 1
ATOM 2169 N N . LYS A 1 269 ? -21.581 0.028 29.894 1.00 89.75 269 LYS A N 1
ATOM 2170 C CA . LYS A 1 269 ? -21.325 -0.827 31.057 1.00 89.75 269 LYS A CA 1
ATOM 2171 C C . LYS A 1 269 ? -22.455 -1.826 31.289 1.00 89.75 269 LYS A C 1
ATOM 2173 O O . LYS A 1 269 ? -22.173 -2.956 31.660 1.00 89.75 269 LYS A O 1
ATOM 2178 N N . VAL A 1 270 ? -23.709 -1.451 31.052 1.00 89.06 270 VAL A N 1
ATOM 2179 C CA . VAL A 1 270 ? -24.833 -2.400 31.101 1.00 89.06 270 VAL A CA 1
ATOM 2180 C C . VAL A 1 270 ? -24.789 -3.329 29.888 1.00 89.06 270 VAL A C 1
ATOM 2182 O O . VAL A 1 270 ? -24.886 -4.547 30.035 1.00 89.06 270 VAL A O 1
ATOM 2185 N N . LEU A 1 271 ? -24.571 -2.766 28.696 1.00 87.75 271 LEU A N 1
ATOM 2186 C CA . LEU A 1 271 ? -24.558 -3.484 27.425 1.00 87.75 271 LEU A CA 1
ATOM 2187 C C . LEU A 1 271 ? -23.532 -4.626 27.414 1.00 87.75 271 LEU A C 1
ATOM 2189 O O . LEU A 1 271 ? -23.846 -5.724 26.956 1.00 87.75 271 LEU A O 1
ATOM 2193 N N . ARG A 1 272 ? -22.320 -4.404 27.942 1.00 86.50 272 ARG A N 1
ATOM 2194 C CA . ARG A 1 272 ? -21.275 -5.443 27.977 1.00 86.50 272 ARG A CA 1
ATOM 2195 C C . ARG A 1 272 ? -21.649 -6.658 28.835 1.00 86.50 272 ARG A C 1
ATOM 2197 O O . ARG A 1 272 ? -21.187 -7.751 28.523 1.00 86.50 272 ARG A O 1
ATOM 2204 N N . GLU A 1 273 ? -22.475 -6.479 29.870 1.00 84.94 273 GLU A N 1
ATOM 2205 C CA . GLU A 1 273 ? -22.896 -7.555 30.783 1.00 84.94 273 GLU A CA 1
ATOM 2206 C C . GLU A 1 273 ? -24.033 -8.390 30.180 1.00 84.94 273 GLU A C 1
ATOM 2208 O O . GLU A 1 273 ? -24.102 -9.600 30.383 1.00 84.94 273 GLU A O 1
ATOM 2213 N N . ILE A 1 274 ? -24.923 -7.751 29.413 1.00 87.44 274 ILE A N 1
ATOM 2214 C CA . ILE A 1 274 ? -26.071 -8.421 28.783 1.00 87.44 274 ILE A CA 1
ATOM 2215 C C . ILE A 1 274 ? -25.730 -9.051 27.426 1.00 87.44 274 ILE A C 1
ATOM 2217 O O . ILE A 1 274 ? -26.458 -9.926 26.958 1.00 87.44 274 ILE A O 1
ATOM 2221 N N . LEU A 1 275 ? -24.648 -8.611 26.773 1.00 85.62 275 LEU A N 1
ATOM 2222 C CA . LEU A 1 275 ? -24.265 -9.068 25.438 1.00 85.62 275 LEU A CA 1
ATOM 2223 C C . LEU A 1 275 ? -23.850 -10.552 25.436 1.00 85.62 275 LEU A C 1
ATOM 2225 O O . LEU A 1 275 ? -22.823 -10.902 26.031 1.00 85.62 275 LEU A O 1
ATOM 2229 N N . PRO A 1 276 ? -24.536 -11.423 24.667 1.00 83.50 276 PRO A N 1
ATOM 2230 C CA . PRO A 1 276 ? -24.161 -12.827 24.541 1.00 83.50 276 PRO A CA 1
ATOM 2231 C C . PRO A 1 276 ? -22.721 -12.997 24.042 1.00 83.50 276 PRO A C 1
ATOM 2233 O O . PRO A 1 276 ? -22.197 -12.170 23.285 1.00 83.50 276 PRO A O 1
ATOM 2236 N N . ALA A 1 277 ? -22.069 -14.099 24.424 1.00 79.44 277 ALA A N 1
ATOM 2237 C CA . ALA A 1 277 ? -20.711 -14.422 23.973 1.00 79.44 277 ALA A CA 1
ATOM 2238 C C . ALA A 1 277 ? -20.609 -14.563 22.439 1.00 79.44 277 ALA A C 1
ATOM 2240 O O . ALA A 1 277 ? -19.573 -14.260 21.855 1.00 79.44 277 ALA A O 1
ATOM 2241 N N . GLU A 1 278 ? -21.706 -14.959 21.794 1.00 81.56 278 GLU A N 1
ATOM 2242 C CA . GLU A 1 278 ? -21.824 -15.186 20.349 1.00 81.56 278 GLU A CA 1
ATOM 2243 C C . GLU A 1 278 ? -21.835 -13.886 19.526 1.00 81.56 278 GLU A C 1
ATOM 2245 O O . GLU A 1 278 ? -21.523 -13.893 18.332 1.00 81.56 278 GLU A O 1
ATOM 2250 N N . VAL A 1 279 ? -22.180 -12.750 20.144 1.00 80.12 279 VAL A N 1
ATOM 2251 C CA . VAL A 1 279 ? -22.225 -11.456 19.459 1.00 80.12 279 VAL A CA 1
ATOM 2252 C C . VAL A 1 279 ? -20.820 -10.864 19.405 1.00 80.12 279 VAL A C 1
ATOM 2254 O O . VAL A 1 279 ? -20.279 -10.406 20.409 1.00 80.12 279 VAL A O 1
ATOM 2257 N N . VAL A 1 280 ? -20.237 -10.866 18.205 1.00 75.69 280 VAL A N 1
ATOM 2258 C CA . VAL A 1 280 ? -18.858 -10.404 17.950 1.00 75.69 280 VAL A CA 1
ATOM 2259 C C . VAL A 1 280 ? -18.758 -9.268 16.930 1.00 75.69 280 VAL A C 1
ATOM 2261 O O . VAL A 1 280 ? -17.662 -8.791 16.657 1.00 75.69 280 VAL A O 1
ATOM 2264 N N . THR A 1 281 ? -19.880 -8.828 16.356 1.00 78.75 281 THR A N 1
ATOM 2265 C CA . THR A 1 281 ? -19.918 -7.757 15.346 1.00 78.75 281 THR A CA 1
ATOM 2266 C C . THR A 1 281 ? -20.838 -6.624 15.784 1.00 78.75 281 THR A C 1
ATOM 2268 O O . THR A 1 281 ? -21.849 -6.874 16.440 1.00 78.75 281 THR A O 1
ATOM 2271 N N . ALA A 1 282 ? -20.542 -5.395 15.353 1.00 79.00 282 ALA A N 1
ATOM 2272 C CA . ALA A 1 282 ? -21.397 -4.229 15.595 1.00 79.00 282 ALA A CA 1
ATOM 2273 C C . ALA A 1 282 ? -22.831 -4.429 15.069 1.00 79.00 282 ALA A C 1
ATOM 2275 O O . ALA A 1 282 ? -23.805 -4.140 15.757 1.00 79.00 282 ALA A O 1
ATOM 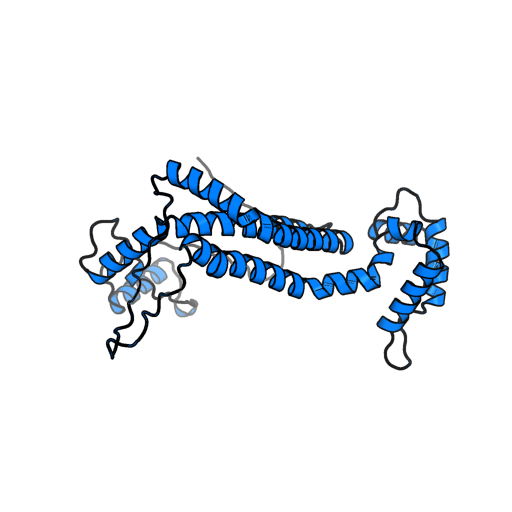2276 N N . ALA A 1 283 ? -22.978 -5.027 13.881 1.00 80.69 283 ALA A N 1
ATOM 2277 C CA . ALA A 1 283 ? -24.290 -5.393 13.344 1.00 80.69 283 ALA A CA 1
ATOM 2278 C C . ALA A 1 283 ? -25.019 -6.421 14.231 1.00 80.69 283 ALA A C 1
ATOM 2280 O O . ALA A 1 283 ? -26.243 -6.396 14.341 1.00 80.69 283 ALA A O 1
ATOM 2281 N N . GLY A 1 284 ? -24.275 -7.325 14.873 1.00 82.12 284 GLY A N 1
ATOM 2282 C CA . GLY A 1 284 ? -24.811 -8.254 15.862 1.00 82.12 284 GLY A CA 1
ATOM 2283 C C . GLY A 1 284 ? -25.320 -7.547 17.118 1.00 82.12 284 GLY A C 1
ATOM 2284 O O . GLY A 1 284 ? -26.399 -7.898 17.588 1.00 82.12 284 GLY A O 1
ATOM 2285 N N . ILE A 1 285 ? -24.604 -6.526 17.607 1.00 83.06 285 ILE A N 1
ATOM 2286 C CA . ILE A 1 285 ? -25.053 -5.687 18.733 1.00 83.06 285 ILE A CA 1
ATOM 2287 C C . ILE A 1 285 ? -26.370 -4.995 18.376 1.00 83.06 285 ILE A C 1
ATOM 2289 O O . ILE A 1 285 ? -27.336 -5.117 19.119 1.00 83.06 285 ILE A O 1
ATOM 2293 N N . LEU A 1 286 ? -26.449 -4.348 17.210 1.00 83.25 286 LEU A N 1
ATOM 2294 C CA . LEU A 1 286 ? -27.671 -3.663 16.770 1.00 83.25 286 LEU A CA 1
ATOM 2295 C C . LEU A 1 286 ? -28.867 -4.618 16.663 1.00 83.25 286 LEU A C 1
ATOM 2297 O O . LEU A 1 286 ? -29.970 -4.303 17.102 1.00 83.25 286 LEU A O 1
ATOM 2301 N N . ARG A 1 287 ? -28.654 -5.824 16.122 1.00 85.62 287 ARG A N 1
ATOM 2302 C CA . ARG A 1 287 ? -29.703 -6.856 16.065 1.00 85.62 287 ARG A CA 1
ATOM 2303 C C . ARG A 1 287 ? -30.118 -7.354 17.444 1.00 85.62 287 ARG A C 1
ATOM 2305 O O . ARG A 1 287 ? -31.268 -7.747 17.602 1.00 85.62 287 ARG A O 1
ATOM 2312 N N . PHE A 1 288 ? -29.194 -7.395 18.399 1.00 85.75 288 PHE A N 1
ATOM 2313 C CA . PHE A 1 288 ? -29.483 -7.771 19.777 1.00 85.75 288 PHE A CA 1
ATOM 2314 C C . PHE A 1 288 ? -30.298 -6.684 20.482 1.00 85.75 288 PHE A C 1
ATOM 2316 O O . PHE A 1 288 ? -31.328 -7.000 21.063 1.00 85.75 288 PHE A O 1
ATOM 2323 N N . MET A 1 289 ? -29.908 -5.415 20.337 1.00 84.00 289 MET A N 1
ATOM 2324 C CA . MET A 1 289 ? -30.646 -4.277 20.890 1.00 84.00 289 MET A CA 1
ATOM 2325 C C . MET A 1 289 ? -32.067 -4.180 20.326 1.00 84.00 289 MET A C 1
ATOM 2327 O O . MET A 1 289 ? -32.992 -3.962 21.087 1.00 84.00 289 MET A O 1
ATOM 2331 N N . ASN A 1 290 ? -32.269 -4.439 19.030 1.00 83.56 290 ASN A N 1
ATOM 2332 C CA . ASN A 1 290 ? -33.606 -4.429 18.416 1.00 83.56 290 ASN A CA 1
ATOM 2333 C C . ASN A 1 290 ? -34.515 -5.603 18.836 1.00 83.56 290 ASN A C 1
ATOM 2335 O O . ASN A 1 290 ? -35.661 -5.672 18.393 1.00 83.56 290 ASN A O 1
ATOM 2339 N N . ARG A 1 291 ? -34.002 -6.578 19.594 1.00 78.88 291 ARG A N 1
ATOM 2340 C CA . ARG A 1 291 ? -34.779 -7.724 20.098 1.00 78.88 291 ARG A CA 1
ATOM 2341 C C . ARG A 1 291 ? -35.209 -7.566 21.557 1.00 78.88 291 ARG A C 1
ATOM 2343 O O . ARG A 1 291 ? -36.021 -8.376 21.999 1.00 78.88 291 ARG A O 1
ATOM 2350 N N . ILE A 1 292 ? -34.630 -6.607 22.277 1.00 70.06 292 ILE A N 1
ATOM 2351 C CA . ILE A 1 292 ? -34.944 -6.269 23.672 1.00 70.06 292 ILE A CA 1
ATOM 2352 C C . ILE A 1 292 ? -35.941 -5.115 23.663 1.00 70.06 292 ILE A C 1
ATOM 2354 O O . ILE A 1 292 ? -36.884 -5.173 24.480 1.00 70.06 292 ILE A O 1
#

Radius of gyration: 31.81 Å; Cα contacts (8 Å, |Δi|>4): 156; chains: 1; bounding box: 87×49×84 Å